Protein AF-A0A0V0QT83-F1 (afdb_monomer_lite)

Secondary structure (DSSP, 8-state):
--HHHHTT-S----SS-HHHHHTTS---HHHHHHHHHHHHHHHHHTT--HHHHHHHHHHHHHHHHHHHHHHHHHHHHHHHHHHHHHHHHHHHHHHHHHHHHTS-HHHHTTSHHHHHHHHHHHHHHHHH-TTTGGGTTTS-HHHHHHHHHHHHHHHTT-S----S--HHHHHTTS---HHHHHHHHHHHHHHHHHTT--HHHHHHHHHHHHTTHHHH--S------HHHHTT-HHHHHHHHHSS-HHHHHHT----HHHHHHHHHHHHHHHHHTT--HHHHHHHHHHHHHHGGGS---

Foldseek 3Di:
DDLCVLLPHPDDDPDDDPLVVCLPVPDDPVNLVVVLVVLLVVCVVVVPDPVSSVVSSVSSVVVVVVSVVVVVVVVVVVVVVVVVVVVVVVVVVVVVVVVLVPDQLCVVCVHLVSLLQLLVLLVVVQCVDPLRVVVPVPHPSVVVSVLVSLVLCVLSPHPGDRPDDDQLVVQQVVQDAPVNVVVSLVSSLVSCVVVVPDPVSSVVSSVSSVVSCVSRNHDDDPPPPVQVVCPHCVVVCVVCVVDQLLVVLVPPQQAPVNLVVVLVVVLVVCVVVVHDPVRNVVVVVVSVVCVVSRPND

Organism: Pseudocohnilembus persalinus (NCBI:txid266149)

InterPro domains:
  IPR001486 Truncated hemoglobin [PF01152] (109-216)
  IPR009050 Globin-like superfamily [SSF46458] (3-69)
  IPR009050 Globin-like superfamily [SSF46458] (107-218)
  IPR009050 Globin-like superfamily [SSF46458] (228-292)
  IPR012292 Globin/Protoglobin [G3DSA:1.10.490.10] (1-75)
  IPR012292 Globin/Protoglobin [G3DSA:1.10.490.10] (94-224)
  IPR012292 Globin/Protoglobin [G3DSA:1.10.490.10] (226-297)
  IPR044203 Group 2 truncated hemoglobin GlbO/Two-on-two hemoglobin-3-like [PTHR47366] (108-208)

Sequence (297 aa):
MTLKQLLGGQNKYTGRNIIKIHENMGISDIEFNKAMEYLQNAFLKYNISEDLTKKCMEIIQNTGEKIVEKKIKQKQEELKKQQQQEQLKQQQQKQRSSLLQNKPLIVRLGGVPSIDILTEQFFDRVIDDETLGKYFRNLDLEKQKKQLTVFLVQIFGGEVRYRGKDMKMAHNNLKITEELYNKFVDTLIESMEIMKIPIDYQKEAKKQILTTKSDIVNTLTPTVPIIQQIGGPEILKELYSGVKLEELHKNLKITPDDYTEFCKILIKVMKQMNFTTATIRGIGKIIDTLKPKIAFG

Structure (mmCIF, N/CA/C/O backbone):
data_AF-A0A0V0QT83-F1
#
_entry.id   AF-A0A0V0QT83-F1
#
loop_
_atom_site.group_PDB
_atom_site.id
_atom_site.type_symbol
_atom_site.label_atom_id
_atom_site.label_alt_id
_atom_site.label_comp_id
_atom_site.label_asym_id
_atom_site.label_entity_id
_atom_site.label_seq_id
_atom_site.pdbx_PDB_ins_code
_atom_site.Cartn_x
_atom_site.Cartn_y
_atom_site.Cartn_z
_atom_site.occupancy
_atom_site.B_iso_or_equiv
_atom_site.auth_seq_id
_atom_site.auth_comp_id
_atom_site.auth_asym_id
_atom_site.auth_atom_id
_atom_site.pdbx_PDB_model_num
ATOM 1 N N . MET A 1 1 ? 28.719 -1.727 -66.311 1.00 58.16 1 MET A N 1
ATOM 2 C CA . MET A 1 1 ? 29.658 -0.743 -66.878 1.00 58.16 1 MET A CA 1
ATOM 3 C C . MET A 1 1 ? 31.050 -1.267 -66.580 1.00 58.16 1 MET A C 1
ATOM 5 O O . MET A 1 1 ? 31.319 -1.514 -65.416 1.00 58.16 1 MET A O 1
ATOM 9 N N . THR A 1 2 ? 31.868 -1.572 -67.587 1.00 63.84 2 THR A N 1
ATOM 10 C CA . THR A 1 2 ? 33.255 -2.043 -67.381 1.00 63.84 2 THR A CA 1
ATOM 11 C C . THR A 1 2 ? 34.208 -0.864 -67.252 1.00 63.84 2 THR A C 1
ATOM 13 O O . THR A 1 2 ? 33.896 0.216 -67.745 1.00 63.84 2 THR A O 1
ATOM 16 N N . LEU A 1 3 ? 35.398 -1.085 -66.681 1.00 62.50 3 LEU A N 1
ATOM 17 C CA . LEU A 1 3 ? 36.484 -0.096 -66.677 1.00 62.50 3 LEU A CA 1
ATOM 18 C C . LEU A 1 3 ? 36.792 0.406 -68.102 1.00 62.50 3 LEU A C 1
ATOM 20 O O . LEU A 1 3 ? 36.910 1.600 -68.333 1.00 62.50 3 LEU A O 1
ATOM 24 N N . LYS A 1 4 ? 36.781 -0.497 -69.093 1.00 61.06 4 LYS A N 1
ATOM 25 C CA . LYS A 1 4 ? 36.959 -0.160 -70.516 1.00 61.06 4 LYS A CA 1
ATOM 26 C C . LYS A 1 4 ? 35.874 0.784 -71.057 1.00 61.06 4 LYS A C 1
ATOM 28 O O . LYS A 1 4 ? 36.190 1.664 -71.842 1.00 61.06 4 LYS A O 1
ATOM 33 N N . GLN A 1 5 ? 34.615 0.612 -70.650 1.00 66.50 5 GLN A N 1
ATOM 34 C CA . GLN A 1 5 ? 33.506 1.486 -71.057 1.00 66.50 5 GLN A CA 1
ATOM 35 C C . GLN A 1 5 ? 33.508 2.816 -70.283 1.00 66.50 5 GLN A C 1
ATOM 37 O O . GLN A 1 5 ? 33.154 3.851 -70.836 1.00 66.50 5 GLN A O 1
ATOM 42 N N . LEU A 1 6 ? 33.919 2.787 -69.012 1.00 63.31 6 LEU A N 1
ATOM 43 C CA . LEU A 1 6 ? 34.060 3.956 -68.139 1.00 63.31 6 LEU A CA 1
ATOM 44 C C . LEU A 1 6 ? 35.151 4.915 -68.620 1.00 63.31 6 LEU A C 1
ATOM 46 O O . LEU A 1 6 ? 34.979 6.122 -68.522 1.00 63.31 6 LEU A O 1
ATOM 50 N N . LEU A 1 7 ? 36.215 4.375 -69.213 1.00 69.00 7 LEU A N 1
ATOM 51 C CA . LEU A 1 7 ? 37.315 5.137 -69.803 1.00 69.00 7 LEU A CA 1
ATOM 52 C C . LEU A 1 7 ? 37.119 5.419 -71.310 1.00 69.00 7 LEU A C 1
ATOM 54 O O . LEU A 1 7 ? 38.075 5.746 -72.005 1.00 69.00 7 LEU A O 1
ATOM 58 N N . GLY A 1 8 ? 35.890 5.281 -71.833 1.00 62.22 8 GLY A N 1
ATOM 59 C CA . GLY A 1 8 ? 35.528 5.719 -73.191 1.00 62.22 8 GLY A CA 1
ATOM 60 C C . GLY A 1 8 ? 35.692 4.692 -74.323 1.00 62.22 8 GLY A C 1
ATOM 61 O O . GLY A 1 8 ? 35.593 5.048 -75.494 1.00 62.22 8 GLY A O 1
ATOM 62 N N . GLY A 1 9 ? 35.923 3.413 -74.024 1.00 68.50 9 GLY A N 1
ATOM 63 C CA . GLY A 1 9 ? 36.022 2.361 -75.040 1.00 68.50 9 GLY A CA 1
ATOM 64 C C . GLY A 1 9 ? 34.677 2.003 -75.695 1.00 68.50 9 GLY A C 1
ATOM 65 O O . GLY A 1 9 ? 33.643 1.947 -75.033 1.00 68.50 9 GLY A O 1
ATOM 66 N N . GLN A 1 10 ? 34.700 1.663 -76.991 1.00 54.50 10 GLN A N 1
ATOM 67 C CA . GLN A 1 10 ? 33.508 1.355 -77.810 1.00 54.50 10 GLN A CA 1
ATOM 68 C C . GLN A 1 10 ? 32.713 0.106 -77.368 1.00 54.50 10 GLN A C 1
ATOM 70 O O . GLN A 1 10 ? 31.580 -0.108 -77.801 1.00 54.50 10 GLN A O 1
ATOM 75 N N . ASN A 1 11 ? 33.276 -0.721 -76.485 1.00 56.75 11 ASN A N 1
ATOM 76 C CA . ASN A 1 11 ? 32.629 -1.940 -76.008 1.00 56.75 11 ASN A CA 1
ATOM 77 C C . ASN A 1 11 ? 31.565 -1.610 -74.951 1.00 56.75 11 ASN A C 1
ATOM 79 O O . ASN A 1 11 ? 31.890 -1.252 -73.817 1.00 56.75 11 ASN A O 1
ATOM 83 N N . LYS A 1 12 ? 30.286 -1.800 -75.294 1.00 56.59 12 LYS A N 1
ATOM 84 C CA . LYS A 1 12 ? 29.179 -1.717 -74.334 1.00 56.59 12 LYS A CA 1
ATOM 85 C C . LYS A 1 12 ? 29.142 -2.981 -73.482 1.00 56.59 12 LYS A C 1
ATOM 87 O O . LYS A 1 12 ? 28.892 -4.072 -73.983 1.00 56.59 12 LYS A O 1
ATOM 92 N N . TYR A 1 13 ? 29.366 -2.844 -72.181 1.00 57.88 13 TYR A N 1
ATOM 93 C CA . TYR A 1 13 ? 29.119 -3.933 -71.249 1.00 57.88 13 TYR A CA 1
ATOM 94 C C . TYR A 1 13 ? 27.610 -4.156 -71.099 1.00 57.88 13 TYR A C 1
ATOM 96 O O . TYR A 1 13 ? 26.896 -3.261 -70.649 1.00 57.88 13 TYR A O 1
ATOM 104 N N . THR A 1 14 ? 27.142 -5.355 -71.438 1.00 55.06 14 THR A N 1
ATOM 105 C CA . THR A 1 14 ? 25.725 -5.760 -71.390 1.00 55.06 14 THR A CA 1
ATOM 106 C C . THR A 1 14 ? 25.337 -6.500 -70.105 1.00 55.06 14 THR A C 1
ATOM 108 O O . THR A 1 14 ? 24.181 -6.875 -69.935 1.00 55.06 14 THR A O 1
ATOM 111 N N . GLY A 1 15 ? 26.282 -6.719 -69.185 1.00 59.84 15 GLY A N 1
ATOM 112 C CA . GLY A 1 15 ? 26.027 -7.402 -67.914 1.00 59.84 15 GLY A CA 1
ATOM 113 C C . GLY A 1 15 ? 25.370 -6.519 -66.840 1.00 59.84 15 GLY A C 1
ATOM 114 O O . GLY A 1 15 ? 25.030 -5.355 -67.063 1.00 59.84 15 GLY A O 1
ATOM 115 N N . ARG A 1 16 ? 25.219 -7.072 -65.627 1.00 55.94 16 ARG A N 1
ATOM 116 C CA . ARG A 1 16 ? 24.544 -6.419 -64.487 1.00 55.94 16 ARG A CA 1
ATOM 117 C C . ARG A 1 16 ? 25.171 -5.059 -64.132 1.00 55.94 16 ARG A C 1
ATOM 119 O O . ARG A 1 16 ? 26.384 -4.891 -64.140 1.00 55.94 16 ARG A O 1
ATOM 126 N N . ASN A 1 17 ? 24.339 -4.069 -63.802 1.00 60.59 17 ASN A N 1
ATOM 127 C CA . ASN A 1 17 ? 24.804 -2.720 -63.455 1.00 60.59 17 ASN A CA 1
ATOM 128 C C . ASN A 1 17 ? 25.864 -2.774 -62.332 1.00 60.59 17 ASN A C 1
ATOM 130 O O . ASN A 1 17 ? 25.634 -3.405 -61.304 1.00 60.59 17 ASN A O 1
ATOM 134 N N . ILE A 1 18 ? 27.008 -2.107 -62.527 1.00 61.09 18 ILE A N 1
ATOM 135 C CA . ILE A 1 18 ? 28.157 -2.216 -61.618 1.00 61.09 18 ILE A CA 1
ATOM 136 C C . ILE A 1 18 ? 27.833 -1.702 -60.210 1.00 61.09 18 ILE A C 1
ATOM 138 O O . ILE A 1 18 ? 28.287 -2.288 -59.237 1.00 61.09 18 ILE A O 1
ATOM 142 N N . ILE A 1 19 ? 26.963 -0.696 -60.090 1.00 58.47 19 ILE A N 1
ATOM 143 C CA . ILE A 1 19 ? 26.478 -0.186 -58.801 1.00 58.47 19 ILE A CA 1
ATOM 144 C C . ILE A 1 19 ? 25.667 -1.271 -58.079 1.00 58.47 19 ILE A C 1
ATOM 146 O O . ILE A 1 19 ? 25.879 -1.506 -56.895 1.00 58.47 19 ILE A O 1
ATOM 150 N N . LYS A 1 20 ? 24.802 -1.997 -58.804 1.00 60.62 20 LYS A N 1
ATOM 151 C CA . LYS A 1 20 ? 23.994 -3.099 -58.248 1.00 60.62 20 LYS A CA 1
ATOM 152 C C . LYS A 1 20 ? 24.831 -4.319 -57.844 1.00 60.62 20 LYS A C 1
ATOM 154 O O . LYS A 1 20 ? 24.450 -5.031 -56.926 1.00 60.62 20 LYS A O 1
ATOM 159 N N . ILE A 1 21 ? 25.952 -4.588 -58.521 1.00 63.56 21 ILE A N 1
ATOM 160 C CA . ILE A 1 21 ? 26.844 -5.712 -58.170 1.00 63.56 21 ILE A CA 1
ATOM 161 C C . ILE A 1 21 ? 27.569 -5.439 -56.842 1.00 63.56 21 ILE A C 1
ATOM 163 O O . ILE A 1 21 ? 27.691 -6.342 -56.021 1.00 63.56 21 ILE A O 1
ATOM 167 N N . HIS A 1 22 ? 28.000 -4.197 -56.612 1.00 64.19 22 HIS A N 1
ATOM 168 C CA . HIS A 1 22 ? 28.768 -3.815 -55.421 1.00 64.19 22 HIS A CA 1
ATOM 169 C C . HIS A 1 22 ? 27.893 -3.390 -54.222 1.00 64.19 22 HIS A C 1
ATOM 171 O O . HIS A 1 22 ? 28.408 -3.197 -53.114 1.00 64.19 22 HIS A O 1
ATOM 177 N N . GLU A 1 23 ? 26.571 -3.276 -54.412 1.00 59.34 23 GLU A N 1
ATOM 178 C CA . GLU A 1 23 ? 25.591 -2.912 -53.374 1.00 59.34 23 GLU A CA 1
ATOM 179 C C . GLU A 1 23 ? 25.682 -3.847 -52.153 1.00 59.34 23 GLU A C 1
ATOM 181 O O . GLU A 1 23 ? 25.723 -3.365 -51.025 1.00 59.34 23 GLU A O 1
ATOM 186 N N . ASN A 1 24 ? 25.901 -5.151 -52.371 1.00 60.47 24 ASN A N 1
ATOM 187 C CA . ASN A 1 24 ? 25.948 -6.165 -51.306 1.00 60.47 24 ASN A CA 1
ATOM 188 C C . ASN A 1 24 ? 27.360 -6.693 -50.976 1.00 60.47 24 ASN A C 1
ATOM 190 O O . ASN A 1 24 ? 27.494 -7.597 -50.161 1.00 60.47 24 ASN A O 1
ATOM 194 N N . MET A 1 25 ? 28.420 -6.159 -51.596 1.00 66.31 25 MET A N 1
ATOM 195 C CA . MET A 1 25 ? 29.793 -6.680 -51.436 1.00 66.31 25 MET A CA 1
ATOM 196 C C . MET A 1 25 ? 30.529 -6.181 -50.181 1.00 66.31 25 MET A C 1
ATOM 198 O O . MET A 1 25 ? 31.660 -6.581 -49.950 1.00 66.31 25 MET A O 1
ATOM 202 N N . GLY A 1 26 ? 29.930 -5.287 -49.388 1.00 60.16 26 GLY A N 1
ATOM 203 C CA . GLY A 1 26 ? 30.536 -4.823 -48.130 1.00 60.16 26 GLY A CA 1
ATOM 204 C C . GLY A 1 26 ? 31.784 -3.933 -48.247 1.00 60.16 26 GLY A C 1
ATOM 205 O O . GLY A 1 26 ? 32.319 -3.573 -47.210 1.00 60.16 26 GLY A O 1
ATOM 206 N N . ILE A 1 27 ? 32.204 -3.533 -49.457 1.00 67.12 27 ILE A N 1
ATOM 207 C CA . ILE A 1 27 ? 33.406 -2.702 -49.677 1.00 67.12 27 ILE A CA 1
ATOM 208 C C . ILE A 1 27 ? 33.315 -1.391 -48.881 1.00 67.12 27 ILE A C 1
ATOM 210 O O . ILE A 1 27 ? 32.407 -0.585 -49.113 1.00 67.12 27 ILE A O 1
ATOM 214 N N . SER A 1 28 ? 34.252 -1.215 -47.957 1.00 64.19 28 SER A N 1
ATOM 215 C CA . SER A 1 28 ? 34.472 -0.031 -47.123 1.00 64.19 28 SER A CA 1
ATOM 216 C C . SER A 1 28 ? 35.357 1.011 -47.818 1.00 64.19 28 SER A C 1
ATOM 218 O O . SER A 1 28 ? 36.063 0.697 -48.778 1.00 64.19 28 SER A O 1
ATOM 220 N N . ASP A 1 29 ? 35.382 2.244 -47.301 1.00 67.75 29 ASP A N 1
ATOM 221 C CA . ASP A 1 29 ? 36.228 3.333 -47.826 1.00 67.75 29 ASP A CA 1
ATOM 222 C C . ASP A 1 29 ? 37.712 2.945 -47.867 1.00 67.75 29 ASP A C 1
ATOM 224 O O . ASP A 1 29 ? 38.438 3.280 -48.800 1.00 67.75 29 ASP A O 1
ATOM 228 N N . ILE A 1 30 ? 38.156 2.161 -46.883 1.00 70.25 30 ILE A N 1
ATOM 229 C CA . ILE A 1 30 ? 39.529 1.657 -46.787 1.00 70.25 30 ILE A CA 1
ATOM 230 C C . ILE A 1 30 ? 39.835 0.685 -47.933 1.00 70.25 30 ILE A C 1
ATOM 232 O O . ILE A 1 30 ? 40.904 0.747 -48.538 1.00 70.25 30 ILE A O 1
ATOM 236 N N . GLU A 1 31 ? 38.911 -0.221 -48.242 1.00 73.06 31 GLU A N 1
ATOM 237 C CA . GLU A 1 31 ? 39.081 -1.206 -49.313 1.00 73.06 31 GLU A CA 1
ATOM 238 C C . GLU A 1 31 ? 38.981 -0.557 -50.696 1.00 73.06 31 GLU A C 1
ATOM 240 O O . GLU A 1 31 ? 39.743 -0.912 -51.596 1.00 73.06 31 GLU A O 1
ATOM 245 N N . PHE A 1 32 ? 38.101 0.436 -50.853 1.00 76.19 32 PHE A N 1
ATOM 246 C CA . PHE A 1 32 ? 37.999 1.222 -52.079 1.00 76.19 32 PHE A CA 1
ATOM 247 C C . PHE A 1 32 ? 39.282 2.021 -52.345 1.00 76.19 32 PHE A C 1
ATOM 249 O O . PHE A 1 32 ? 39.832 1.945 -53.443 1.00 76.19 32 PHE A O 1
ATOM 256 N N . ASN A 1 33 ? 39.822 2.706 -51.334 1.00 75.06 33 ASN A N 1
ATOM 257 C CA . ASN A 1 33 ? 41.061 3.477 -51.466 1.00 75.06 33 ASN A CA 1
ATOM 258 C C . ASN A 1 33 ? 42.267 2.590 -51.807 1.00 75.06 33 ASN A C 1
ATOM 260 O O . ASN A 1 33 ? 43.070 2.953 -52.663 1.00 75.06 33 ASN A O 1
ATOM 264 N N . LYS A 1 34 ? 42.355 1.387 -51.224 1.00 80.88 34 LYS A N 1
ATOM 265 C CA . LYS A 1 34 ? 43.383 0.401 -51.599 1.00 80.88 34 LYS A CA 1
ATOM 266 C C . LYS A 1 34 ? 43.245 -0.058 -53.050 1.00 80.88 34 LYS A C 1
ATOM 268 O O . LYS A 1 34 ? 44.242 -0.180 -53.755 1.00 80.88 34 LYS A O 1
ATOM 273 N N . ALA A 1 35 ? 42.021 -0.296 -53.525 1.00 79.12 35 ALA A N 1
ATOM 274 C CA . ALA A 1 35 ? 41.786 -0.646 -54.926 1.00 79.12 35 ALA A CA 1
ATOM 275 C C . ALA A 1 35 ? 42.209 0.488 -55.880 1.00 79.12 35 ALA A C 1
ATOM 277 O O . ALA A 1 35 ? 42.783 0.218 -56.936 1.00 79.12 35 ALA A O 1
ATOM 278 N N . MET A 1 36 ? 41.978 1.743 -55.485 1.00 80.25 36 MET A N 1
ATOM 279 C CA . MET A 1 36 ? 42.430 2.926 -56.222 1.00 80.25 36 MET A CA 1
ATOM 280 C C . MET A 1 36 ? 43.959 3.031 -56.261 1.00 80.25 36 MET A C 1
ATOM 282 O O . MET A 1 36 ? 44.528 3.252 -57.328 1.00 80.25 36 MET A O 1
ATOM 286 N N . GLU A 1 37 ? 44.633 2.783 -55.139 1.00 83.12 37 GLU A N 1
ATOM 287 C CA . GLU A 1 37 ? 46.097 2.755 -55.061 1.00 83.12 37 GLU A CA 1
ATOM 288 C C . GLU A 1 37 ? 46.699 1.667 -55.969 1.00 83.12 37 GLU A C 1
ATOM 290 O O . GLU A 1 37 ? 47.609 1.935 -56.757 1.00 83.12 37 GLU A O 1
ATOM 295 N N . TYR A 1 38 ? 46.153 0.444 -55.938 1.00 84.50 38 TYR A N 1
ATOM 296 C CA . TYR A 1 38 ? 46.597 -0.634 -56.828 1.00 84.50 38 TYR A CA 1
ATOM 297 C C . TYR A 1 38 ? 46.419 -0.283 -58.305 1.00 84.50 38 TYR A C 1
ATOM 299 O O . TYR A 1 38 ? 47.282 -0.607 -59.125 1.00 84.50 38 TYR A O 1
ATOM 307 N N . LEU A 1 39 ? 45.318 0.384 -58.650 1.00 83.25 39 LEU A N 1
ATOM 308 C CA . LEU A 1 39 ? 45.049 0.791 -60.021 1.00 83.25 39 LEU A CA 1
ATOM 309 C C . LEU A 1 39 ? 46.017 1.883 -60.495 1.00 83.25 39 LEU A C 1
ATOM 311 O O . LEU A 1 39 ? 46.547 1.788 -61.602 1.00 83.25 39 LEU A O 1
ATOM 315 N N . GLN A 1 40 ? 46.299 2.874 -59.649 1.00 82.56 40 GLN A N 1
ATOM 316 C CA . GLN A 1 40 ? 47.278 3.921 -59.939 1.00 82.56 40 GLN A CA 1
ATOM 317 C C . GLN A 1 40 ? 48.680 3.335 -60.144 1.00 82.56 40 GLN A C 1
ATOM 319 O O . GLN A 1 40 ? 49.343 3.645 -61.135 1.00 82.56 40 GLN A O 1
ATOM 324 N N . ASN A 1 41 ? 49.101 2.420 -59.265 1.00 84.19 41 ASN A N 1
ATOM 325 C CA . ASN A 1 41 ? 50.381 1.720 -59.381 1.00 84.19 41 ASN A CA 1
ATOM 326 C C . ASN A 1 41 ? 50.469 0.883 -60.667 1.00 84.19 41 ASN A C 1
ATOM 328 O O . ASN A 1 41 ? 51.524 0.820 -61.301 1.00 84.19 41 ASN A O 1
ATOM 332 N N . ALA A 1 42 ? 49.363 0.267 -61.094 1.00 84.81 42 ALA A N 1
ATOM 333 C CA . ALA A 1 42 ? 49.306 -0.436 -62.370 1.00 84.81 42 ALA A CA 1
ATOM 334 C C . ALA A 1 42 ? 49.477 0.527 -63.558 1.00 84.81 42 ALA A C 1
ATOM 336 O O . ALA A 1 42 ? 50.256 0.232 -64.461 1.00 84.81 42 ALA A O 1
ATOM 337 N N . PHE A 1 43 ? 48.815 1.687 -63.556 1.00 83.06 43 PHE A N 1
ATOM 338 C CA . PHE A 1 43 ? 48.961 2.684 -64.624 1.00 83.06 43 PHE A CA 1
ATOM 339 C C . PHE A 1 43 ? 50.391 3.225 -64.745 1.00 83.06 43 PHE A C 1
ATOM 341 O O . PHE A 1 43 ? 50.904 3.322 -65.862 1.00 83.06 43 PHE A O 1
ATOM 348 N N . LEU A 1 44 ? 51.063 3.461 -63.613 1.00 79.12 44 LEU A N 1
ATOM 349 C CA . LEU A 1 44 ? 52.483 3.824 -63.583 1.00 79.12 44 LEU A CA 1
ATOM 350 C C . LEU A 1 44 ? 53.367 2.716 -64.175 1.00 79.12 44 LEU A C 1
ATOM 352 O O . LEU A 1 44 ? 54.234 2.993 -64.999 1.00 79.12 44 LEU A O 1
ATOM 356 N N . LYS A 1 45 ? 53.112 1.449 -63.820 1.00 85.19 45 LYS A N 1
ATOM 357 C CA . LYS A 1 45 ? 53.871 0.293 -64.329 1.00 85.19 45 LYS A CA 1
ATOM 358 C C . LYS A 1 45 ? 53.778 0.123 -65.852 1.00 85.19 45 LYS A C 1
ATOM 360 O O . LYS A 1 45 ? 54.708 -0.402 -66.458 1.00 85.19 45 LYS A O 1
ATOM 365 N N . TYR A 1 46 ? 52.674 0.542 -66.468 1.00 86.38 46 TYR A N 1
ATOM 366 C CA . TYR A 1 46 ? 52.459 0.456 -67.917 1.00 86.38 46 TYR A CA 1
ATOM 367 C C . TYR A 1 46 ? 52.777 1.766 -68.667 1.00 86.38 46 TYR A C 1
ATOM 369 O O . TYR A 1 46 ? 52.367 1.911 -69.817 1.00 86.38 46 TYR A O 1
ATOM 377 N N . ASN A 1 47 ? 53.512 2.706 -68.049 1.00 81.56 47 ASN A N 1
ATOM 378 C CA . ASN A 1 47 ? 53.915 3.994 -68.637 1.00 81.56 47 ASN A CA 1
ATOM 379 C C . ASN A 1 47 ? 52.747 4.824 -69.206 1.00 81.56 47 ASN A C 1
ATOM 381 O O . ASN A 1 47 ? 52.896 5.540 -70.199 1.00 81.56 47 ASN A O 1
ATOM 385 N N . ILE A 1 48 ? 51.567 4.750 -68.586 1.00 81.25 48 ILE A N 1
ATOM 386 C CA . ILE A 1 48 ? 50.458 5.635 -68.953 1.00 81.25 48 ILE A CA 1
ATOM 387 C C . ILE A 1 48 ? 50.810 7.055 -68.503 1.00 81.25 48 ILE A C 1
ATOM 389 O O . ILE A 1 48 ? 51.300 7.247 -67.390 1.00 81.25 48 ILE A O 1
ATOM 393 N N . SER A 1 49 ? 50.566 8.057 -69.355 1.00 82.06 49 SER A N 1
ATOM 394 C CA . SER A 1 49 ? 50.900 9.444 -69.017 1.00 82.06 49 SER A CA 1
ATOM 395 C C . SER A 1 49 ? 50.195 9.893 -67.735 1.00 82.06 49 SER A C 1
ATOM 397 O O . SER A 1 49 ? 49.082 9.458 -67.422 1.00 82.06 49 SER A O 1
ATOM 399 N N . GLU A 1 50 ? 50.840 10.784 -66.992 1.00 76.94 50 GLU A N 1
ATOM 400 C CA . GLU A 1 50 ? 50.319 11.283 -65.720 1.00 76.94 50 GLU A CA 1
ATOM 401 C C . GLU A 1 50 ? 48.958 11.983 -65.891 1.00 76.94 50 GLU A C 1
ATOM 403 O O . GLU A 1 50 ? 48.042 11.766 -65.099 1.00 76.94 50 GLU A O 1
ATOM 408 N N . ASP A 1 51 ? 48.777 12.726 -66.989 1.00 77.81 51 ASP A N 1
ATOM 409 C CA . ASP A 1 51 ? 47.509 13.384 -67.332 1.00 77.81 51 ASP A CA 1
ATOM 410 C C . ASP A 1 51 ? 46.374 12.376 -67.594 1.00 77.81 51 ASP A C 1
ATOM 412 O O . ASP A 1 51 ? 45.253 12.543 -67.108 1.00 77.81 51 ASP A O 1
ATOM 416 N N . LEU A 1 52 ? 46.663 11.280 -68.306 1.00 76.44 52 LEU A N 1
ATOM 417 C CA . LEU A 1 52 ? 45.681 10.219 -68.555 1.00 76.44 52 LEU A CA 1
ATOM 418 C C . LEU A 1 52 ? 45.375 9.423 -67.286 1.00 76.44 52 LEU A C 1
ATOM 420 O O . LEU A 1 52 ? 44.213 9.108 -67.027 1.00 76.44 52 LEU A O 1
ATOM 424 N N . THR A 1 53 ? 46.395 9.144 -66.475 1.00 78.81 53 THR A N 1
ATOM 425 C CA . THR A 1 53 ? 46.255 8.485 -65.172 1.00 78.81 53 THR A CA 1
ATOM 426 C C . THR A 1 53 ? 45.333 9.299 -64.270 1.00 78.81 53 THR A C 1
ATOM 428 O O . THR A 1 53 ? 44.351 8.764 -63.758 1.00 78.81 53 THR A O 1
ATOM 431 N N . LYS A 1 54 ? 45.568 10.611 -64.155 1.00 79.88 54 LYS A N 1
ATOM 432 C CA . LYS A 1 54 ? 44.743 11.520 -63.353 1.00 79.88 54 LYS A CA 1
ATOM 433 C C . LYS A 1 54 ? 43.281 11.526 -63.805 1.00 79.88 54 LYS A C 1
ATOM 435 O O . LYS A 1 54 ? 42.393 11.331 -62.978 1.00 79.88 54 LYS A O 1
ATOM 440 N N . LYS A 1 55 ? 43.031 11.648 -65.115 1.00 79.75 55 LYS A N 1
ATOM 441 C CA . LYS A 1 55 ? 41.673 11.600 -65.690 1.00 79.75 55 LYS A CA 1
ATOM 442 C C . LYS A 1 55 ? 40.967 10.271 -65.407 1.00 79.75 55 LYS A C 1
ATOM 444 O O . LYS A 1 55 ? 39.792 10.260 -65.053 1.00 79.75 55 LYS A O 1
ATOM 449 N N . CYS A 1 56 ? 41.672 9.145 -65.535 1.00 77.62 56 CYS A N 1
ATOM 450 C CA . CYS A 1 56 ? 41.100 7.827 -65.256 1.00 77.62 56 CYS A CA 1
ATOM 451 C C . CYS A 1 56 ? 40.748 7.662 -63.772 1.00 77.62 56 CYS A C 1
ATOM 453 O O . CYS A 1 56 ? 39.666 7.169 -63.451 1.00 77.62 56 CYS A O 1
ATOM 455 N N . MET A 1 57 ? 41.636 8.098 -62.876 1.00 79.75 57 MET A N 1
ATOM 456 C CA . MET A 1 57 ? 41.425 8.017 -61.431 1.00 79.75 57 MET A CA 1
ATOM 457 C C . MET A 1 57 ? 40.244 8.881 -60.977 1.00 79.75 57 MET A C 1
ATOM 459 O O . MET A 1 57 ? 39.400 8.402 -60.224 1.00 79.75 57 MET A O 1
ATOM 463 N N . GLU A 1 58 ? 40.114 10.099 -61.507 1.00 80.88 58 GLU A N 1
ATOM 464 C CA . GLU A 1 58 ? 39.005 11.010 -61.201 1.00 80.88 58 GLU A CA 1
ATOM 465 C C . GLU A 1 58 ? 37.637 10.420 -61.593 1.00 80.88 58 GLU A C 1
ATOM 467 O O . GLU A 1 58 ? 36.676 10.466 -60.823 1.00 80.88 58 GLU A O 1
ATOM 472 N N . ILE A 1 59 ? 37.539 9.783 -62.764 1.00 78.31 59 ILE A N 1
ATOM 473 C CA . ILE A 1 59 ? 36.294 9.144 -63.223 1.00 78.31 59 ILE A CA 1
ATOM 474 C C . ILE A 1 59 ? 35.875 7.986 -62.296 1.00 78.31 59 ILE A C 1
ATOM 476 O O . ILE A 1 59 ? 34.687 7.803 -61.996 1.00 78.31 59 ILE A O 1
ATOM 480 N N . ILE A 1 60 ? 36.842 7.182 -61.849 1.00 76.75 60 ILE A N 1
ATOM 481 C CA . ILE A 1 60 ? 36.589 6.005 -61.008 1.00 76.75 60 ILE A CA 1
ATOM 482 C C . ILE A 1 60 ? 36.237 6.435 -59.585 1.00 76.75 60 ILE A C 1
ATOM 484 O O . ILE A 1 60 ? 35.275 5.912 -59.019 1.00 76.75 60 ILE A O 1
ATOM 488 N N . GLN A 1 61 ? 36.940 7.434 -59.053 1.00 78.31 61 GLN A N 1
ATOM 489 C CA . GLN A 1 61 ? 36.661 8.027 -57.751 1.00 78.31 61 GLN A CA 1
ATOM 490 C C . GLN A 1 61 ? 35.236 8.591 -57.687 1.00 78.31 61 GLN A C 1
ATOM 492 O O . GLN A 1 61 ? 34.442 8.154 -56.855 1.00 78.31 61 GLN A O 1
ATOM 497 N N . ASN A 1 62 ? 34.858 9.432 -58.655 1.00 76.31 62 ASN A N 1
ATOM 498 C CA . ASN A 1 62 ? 33.513 10.013 -58.756 1.00 76.31 62 ASN A CA 1
ATOM 499 C C . ASN A 1 62 ? 32.396 8.956 -58.853 1.00 76.31 62 ASN A C 1
ATOM 501 O O . ASN A 1 62 ? 31.242 9.199 -58.489 1.00 76.31 62 ASN A O 1
ATOM 505 N N . THR A 1 63 ? 32.708 7.773 -59.390 1.00 71.56 63 THR A N 1
ATOM 506 C CA . THR A 1 63 ? 31.759 6.656 -59.471 1.00 71.56 63 THR A CA 1
ATOM 507 C C . THR A 1 63 ? 31.667 5.898 -58.143 1.00 71.56 63 THR A C 1
ATOM 509 O O . THR A 1 63 ? 30.570 5.493 -57.758 1.00 71.56 63 THR A O 1
ATOM 512 N N . GLY A 1 64 ? 32.785 5.724 -57.433 1.00 68.19 64 GLY A N 1
ATOM 513 C CA . GLY A 1 64 ? 32.841 5.074 -56.121 1.00 68.19 64 GLY A CA 1
ATOM 514 C C . GLY A 1 64 ? 32.182 5.886 -55.008 1.00 68.19 64 GLY A C 1
ATOM 515 O O . GLY A 1 64 ? 31.394 5.332 -54.241 1.00 68.19 64 GLY A O 1
ATOM 516 N N . GLU A 1 65 ? 32.401 7.202 -54.982 1.00 69.06 65 GLU A N 1
ATOM 517 C CA . GLU A 1 65 ? 31.811 8.115 -53.990 1.00 69.06 65 GLU A CA 1
ATOM 518 C C . GLU A 1 65 ? 30.275 8.048 -53.996 1.00 69.06 65 GLU A C 1
ATOM 520 O O . GLU A 1 65 ? 29.643 7.916 -52.948 1.00 69.06 65 GLU A O 1
ATOM 525 N N . LYS A 1 66 ? 29.654 7.970 -55.181 1.00 67.75 66 LYS A N 1
ATOM 526 C CA . LYS A 1 66 ? 28.194 7.804 -55.328 1.00 67.75 66 LYS A CA 1
ATOM 527 C C . LYS A 1 66 ? 27.657 6.500 -54.723 1.00 67.75 66 LYS A C 1
ATOM 529 O O . LYS A 1 66 ? 26.498 6.444 -54.309 1.00 67.75 66 LYS A O 1
ATOM 534 N N . ILE A 1 67 ? 28.463 5.436 -54.697 1.00 66.81 67 ILE A N 1
ATOM 535 C CA . ILE A 1 67 ? 28.082 4.132 -54.128 1.00 66.81 67 ILE A CA 1
ATOM 536 C C . ILE A 1 67 ? 28.191 4.177 -52.599 1.00 66.81 67 ILE A C 1
ATOM 538 O O . ILE A 1 67 ? 27.288 3.703 -51.905 1.00 66.81 67 ILE A O 1
ATOM 542 N N . VAL A 1 68 ? 29.264 4.779 -52.084 1.00 64.69 68 VAL A N 1
ATOM 543 C CA . VAL A 1 68 ? 29.513 4.953 -50.647 1.00 64.69 68 VAL A CA 1
ATOM 544 C C . VAL A 1 68 ? 28.459 5.863 -50.015 1.00 64.69 68 VAL A C 1
ATOM 546 O O . VAL A 1 68 ? 27.827 5.476 -49.031 1.00 64.69 68 VAL A O 1
ATOM 549 N N . GLU A 1 69 ? 28.169 7.018 -50.621 1.00 67.19 69 GLU A N 1
ATOM 550 C CA . GLU A 1 69 ? 27.140 7.942 -50.128 1.00 67.19 69 GLU A CA 1
ATOM 551 C C . GLU A 1 69 ? 25.762 7.280 -50.012 1.00 67.19 69 GLU A C 1
ATOM 553 O O . GLU A 1 69 ? 25.031 7.512 -49.045 1.00 67.19 69 GLU A O 1
ATOM 558 N N . LYS A 1 70 ? 25.396 6.428 -50.979 1.00 68.19 70 LYS A N 1
ATOM 559 C CA . LYS A 1 70 ? 24.121 5.700 -50.956 1.00 68.19 70 LYS A CA 1
ATOM 560 C C . LYS A 1 70 ? 24.059 4.721 -49.779 1.00 68.19 70 LYS A C 1
ATOM 562 O O . LYS A 1 70 ? 23.036 4.673 -49.098 1.00 68.19 70 LYS A O 1
ATOM 567 N N . LYS A 1 71 ? 25.145 3.988 -49.502 1.00 67.25 71 LYS A N 1
ATOM 568 C CA . LYS A 1 71 ? 25.227 3.059 -48.359 1.00 67.25 71 LYS A CA 1
ATOM 569 C C . LYS A 1 71 ? 25.188 3.788 -47.019 1.00 67.25 71 LYS A C 1
ATOM 571 O O . LYS A 1 71 ? 24.493 3.343 -46.109 1.00 67.25 71 LYS A O 1
ATOM 576 N N . ILE A 1 72 ? 25.885 4.920 -46.901 1.00 73.56 72 ILE A N 1
ATOM 577 C CA . ILE A 1 72 ? 25.847 5.759 -45.695 1.00 73.56 72 ILE A CA 1
ATOM 578 C C . ILE A 1 72 ? 24.416 6.246 -45.442 1.00 73.56 72 ILE A C 1
ATOM 580 O O . ILE A 1 72 ? 23.916 6.098 -44.328 1.00 73.56 72 ILE A O 1
ATOM 584 N N . LYS A 1 73 ? 23.723 6.745 -46.475 1.00 75.44 73 LYS A N 1
ATOM 585 C CA . LYS A 1 73 ? 22.319 7.178 -46.370 1.00 75.44 73 LYS A CA 1
ATOM 586 C C . LYS A 1 73 ? 21.389 6.031 -45.963 1.00 75.44 73 LYS A C 1
ATOM 588 O O . LYS A 1 73 ? 20.599 6.203 -45.042 1.00 75.44 73 LYS A O 1
ATOM 593 N N . GLN A 1 74 ? 21.531 4.849 -46.568 1.00 76.31 74 GLN A N 1
ATOM 594 C CA . GLN A 1 74 ? 20.741 3.660 -46.210 1.00 76.31 74 GLN A CA 1
ATOM 595 C C . GLN A 1 74 ? 20.964 3.233 -44.753 1.00 76.31 74 GLN A C 1
ATOM 597 O O . GLN A 1 74 ? 20.001 3.062 -44.009 1.00 76.31 74 GLN A O 1
ATOM 602 N N . LYS A 1 75 ? 22.223 3.145 -44.304 1.00 79.75 75 LYS A N 1
ATOM 603 C CA . LYS A 1 75 ? 22.559 2.785 -42.918 1.00 79.75 75 LYS A CA 1
ATOM 604 C C . LYS A 1 75 ? 22.053 3.827 -41.914 1.00 79.75 75 LYS A C 1
ATOM 606 O O . LYS A 1 75 ? 21.595 3.472 -40.832 1.00 79.75 75 LYS A O 1
ATOM 611 N N . GLN A 1 76 ? 22.101 5.113 -42.268 1.00 78.12 76 GLN A N 1
ATOM 612 C CA . GLN A 1 76 ? 21.532 6.190 -41.452 1.00 78.12 76 GLN A CA 1
ATOM 613 C C . GLN A 1 76 ? 20.000 6.112 -41.376 1.00 78.12 76 GLN A C 1
ATOM 615 O O . GLN A 1 76 ? 19.437 6.346 -40.308 1.00 78.12 76 GLN A O 1
ATOM 620 N N . GLU A 1 77 ? 19.314 5.779 -42.470 1.00 85.88 77 GLU A N 1
ATOM 621 C CA . GLU A 1 77 ? 17.862 5.566 -42.473 1.00 85.88 77 GLU A CA 1
ATOM 622 C C . GLU A 1 77 ? 17.452 4.343 -41.645 1.00 85.88 77 GLU A C 1
ATOM 624 O O . GLU A 1 77 ? 16.483 4.415 -40.890 1.00 85.88 77 GLU A O 1
ATOM 629 N N . GLU A 1 78 ? 18.193 3.238 -41.736 1.00 87.81 78 GLU A N 1
ATOM 630 C CA . GLU A 1 78 ? 17.971 2.048 -40.907 1.00 87.81 78 GLU A CA 1
ATOM 631 C C . GLU A 1 78 ? 18.181 2.346 -39.420 1.00 87.81 78 GLU A C 1
ATOM 633 O O . GLU A 1 78 ? 17.329 1.999 -38.601 1.00 87.81 78 GLU A O 1
ATOM 638 N N . LEU A 1 79 ? 19.255 3.062 -39.070 1.00 85.69 79 LEU A N 1
ATOM 639 C CA . LEU A 1 79 ? 19.523 3.467 -37.691 1.00 85.69 79 LEU A CA 1
ATOM 640 C C . LEU A 1 79 ? 18.419 4.385 -37.145 1.00 85.69 79 LEU A C 1
ATOM 642 O O . LEU A 1 79 ? 17.954 4.188 -36.023 1.00 85.69 79 LEU A O 1
ATOM 646 N N . LYS A 1 80 ? 17.939 5.344 -37.947 1.00 90.56 80 LYS A N 1
ATOM 647 C CA . LYS A 1 80 ? 16.802 6.203 -37.576 1.00 90.56 80 LYS A CA 1
ATOM 648 C C . LYS A 1 80 ? 15.528 5.390 -37.339 1.00 90.56 80 LYS A C 1
ATOM 650 O O . LYS A 1 80 ? 14.831 5.639 -36.359 1.00 90.56 80 LYS A O 1
ATOM 655 N N . LYS A 1 81 ? 15.236 4.398 -38.191 1.00 90.38 81 LYS A N 1
ATOM 656 C CA . LYS A 1 81 ? 14.079 3.501 -38.018 1.00 90.38 81 LYS A CA 1
ATOM 657 C C . LYS A 1 81 ? 14.186 2.677 -36.732 1.00 90.38 81 LYS A C 1
ATOM 659 O O . LYS A 1 81 ? 13.198 2.570 -36.011 1.00 90.38 81 LYS A O 1
ATOM 664 N N . GLN A 1 82 ? 15.369 2.145 -36.418 1.00 87.38 82 GLN A N 1
ATOM 665 C CA . GLN A 1 82 ? 15.609 1.397 -35.177 1.00 87.38 82 GLN A CA 1
ATOM 666 C C . GLN A 1 82 ? 15.405 2.278 -33.937 1.00 87.38 82 GLN A C 1
ATOM 668 O O . GLN A 1 82 ? 14.635 1.917 -33.048 1.00 87.38 82 GLN A O 1
ATOM 673 N N . GLN A 1 83 ? 16.003 3.474 -33.917 1.00 89.75 83 GLN A N 1
ATOM 674 C CA . GLN A 1 83 ? 15.841 4.434 -32.819 1.00 89.75 83 GLN A CA 1
ATOM 675 C C . GLN A 1 83 ? 14.378 4.858 -32.634 1.00 89.75 83 GLN A C 1
ATOM 677 O O . GLN A 1 83 ? 13.879 4.905 -31.510 1.00 89.75 83 GLN A O 1
ATOM 682 N N . GLN A 1 84 ? 13.661 5.122 -33.729 1.00 89.81 84 GLN A N 1
ATOM 683 C CA . GLN A 1 84 ? 12.240 5.465 -33.678 1.00 89.81 84 GLN A CA 1
ATOM 684 C C . GLN A 1 84 ? 11.396 4.308 -33.123 1.00 89.81 84 GLN A C 1
ATOM 686 O O . GLN A 1 84 ? 10.485 4.531 -32.325 1.00 89.81 84 GLN A O 1
ATOM 691 N N . GLN A 1 85 ? 11.706 3.066 -33.502 1.00 87.88 85 GLN A N 1
ATOM 692 C CA . GLN A 1 85 ? 11.002 1.886 -33.004 1.00 87.88 85 GLN A CA 1
ATOM 693 C C . GLN A 1 85 ? 11.242 1.661 -31.503 1.00 87.88 85 GLN A C 1
ATOM 695 O O . GLN A 1 85 ? 10.309 1.305 -30.780 1.00 87.88 85 GLN A O 1
ATOM 700 N N . GLU A 1 86 ? 12.459 1.893 -31.011 1.00 90.25 86 GLU A N 1
ATOM 701 C CA . GLU A 1 86 ? 12.770 1.840 -29.577 1.00 90.25 86 GLU A CA 1
ATOM 702 C C . GLU A 1 86 ? 12.056 2.941 -28.788 1.00 90.25 86 GLU A C 1
ATOM 704 O O . GLU A 1 86 ? 11.450 2.655 -27.753 1.00 90.25 86 GLU A O 1
ATOM 709 N N . GLN A 1 87 ? 12.046 4.177 -29.299 1.00 90.44 87 GLN A N 1
ATOM 710 C CA . GLN A 1 87 ? 11.301 5.280 -28.685 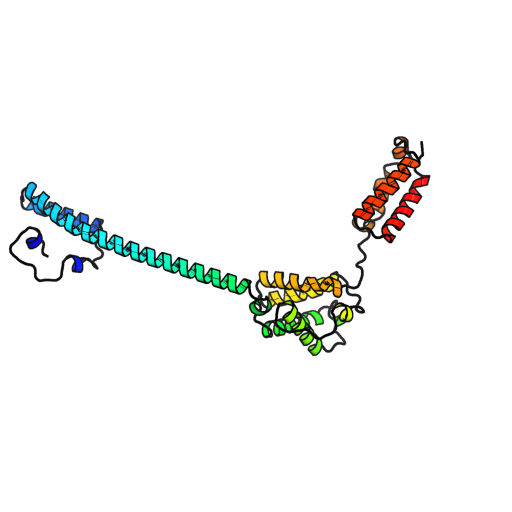1.00 90.44 87 GLN A CA 1
ATOM 711 C C . GLN A 1 87 ? 9.804 4.969 -28.593 1.00 90.44 87 GLN A C 1
ATOM 713 O O . GLN A 1 87 ? 9.195 5.177 -27.541 1.00 90.44 87 GLN A O 1
ATOM 718 N N . LEU A 1 88 ? 9.217 4.404 -29.653 1.00 90.00 88 LEU A N 1
ATOM 719 C CA . LEU A 1 88 ? 7.803 4.032 -29.669 1.00 90.00 88 LEU A CA 1
ATOM 720 C C . LEU A 1 88 ? 7.491 2.943 -28.629 1.00 90.00 88 LEU A C 1
ATOM 722 O O . LEU A 1 88 ? 6.499 3.052 -27.908 1.00 90.00 88 LEU A O 1
ATOM 726 N N . LYS A 1 89 ? 8.362 1.932 -28.484 1.00 89.75 89 LYS A N 1
ATOM 727 C CA . LYS A 1 89 ? 8.229 0.897 -27.441 1.00 89.75 89 LYS A CA 1
ATOM 728 C C . LYS A 1 89 ? 8.279 1.497 -26.034 1.00 89.75 89 LYS A C 1
ATOM 730 O O . LYS A 1 89 ? 7.427 1.178 -25.205 1.00 89.75 89 LYS A O 1
ATOM 735 N N . GLN A 1 90 ? 9.228 2.395 -25.768 1.00 86.31 90 GLN A N 1
ATOM 736 C CA . GLN A 1 90 ? 9.338 3.067 -24.468 1.00 86.31 90 GLN A CA 1
ATOM 737 C C . GLN A 1 90 ? 8.113 3.944 -24.171 1.00 86.31 90 GLN A C 1
ATOM 739 O O . GLN A 1 90 ? 7.613 3.954 -23.044 1.00 86.31 90 GLN A O 1
ATOM 744 N N . GLN A 1 91 ? 7.597 4.657 -25.175 1.00 85.75 91 GLN A N 1
ATOM 745 C CA . GLN A 1 91 ? 6.404 5.490 -25.033 1.00 85.75 91 GLN A CA 1
ATOM 746 C C . GLN A 1 91 ? 5.157 4.648 -24.741 1.00 85.75 91 GLN A C 1
ATOM 748 O O . GLN A 1 91 ? 4.400 4.976 -23.826 1.00 85.75 91 GLN A O 1
ATOM 753 N N . GLN A 1 92 ? 4.973 3.534 -25.455 1.00 84.62 92 GLN A N 1
ATOM 754 C CA . GLN A 1 92 ? 3.876 2.594 -25.209 1.00 84.62 92 GLN A CA 1
ATOM 755 C C . GLN A 1 92 ? 3.959 1.979 -23.808 1.00 84.62 92 GLN A C 1
ATOM 757 O O . GLN A 1 92 ? 2.946 1.877 -23.116 1.00 84.62 92 GLN A O 1
ATOM 762 N N . GLN A 1 93 ? 5.160 1.616 -23.351 1.00 81.31 93 GLN A N 1
ATOM 763 C CA . GLN A 1 93 ? 5.359 1.078 -22.006 1.00 81.31 93 GLN A CA 1
ATOM 764 C C . GLN A 1 93 ? 5.011 2.112 -20.926 1.00 81.31 93 GLN A C 1
ATOM 766 O O . GLN A 1 93 ? 4.274 1.782 -19.996 1.00 81.31 93 GLN A O 1
ATOM 771 N N . LYS A 1 94 ? 5.454 3.368 -21.087 1.00 79.44 94 LYS A N 1
ATOM 772 C CA . LYS A 1 94 ? 5.105 4.479 -20.182 1.00 79.44 94 LYS A CA 1
ATOM 773 C C . LYS A 1 94 ? 3.602 4.766 -20.154 1.00 79.44 94 LYS A C 1
ATOM 775 O O . LYS A 1 94 ? 3.039 4.968 -19.079 1.00 79.44 94 LYS A O 1
ATOM 780 N N . GLN A 1 95 ? 2.938 4.758 -21.312 1.00 77.25 95 GLN A N 1
ATOM 781 C CA . GLN A 1 95 ? 1.483 4.927 -21.384 1.00 77.25 95 GLN A CA 1
ATOM 782 C C . GLN A 1 95 ? 0.751 3.775 -20.695 1.00 77.25 95 GLN A C 1
ATOM 784 O O . GLN A 1 95 ? -0.177 4.005 -19.928 1.00 77.25 95 GLN A O 1
ATOM 789 N N . ARG A 1 96 ? 1.184 2.527 -20.901 1.00 78.19 96 ARG A N 1
ATOM 790 C CA . ARG A 1 96 ? 0.574 1.368 -20.240 1.00 78.19 96 ARG A CA 1
ATOM 791 C C . ARG A 1 96 ? 0.753 1.414 -18.720 1.00 78.19 96 ARG A C 1
ATOM 793 O O . ARG A 1 96 ? -0.192 1.097 -18.001 1.00 78.19 96 ARG A O 1
ATOM 800 N N . SER A 1 97 ? 1.919 1.832 -18.222 1.00 75.38 97 SER A N 1
ATOM 801 C CA . SER A 1 97 ? 2.134 2.005 -16.781 1.00 75.38 97 SER A CA 1
ATOM 802 C C . SER A 1 97 ? 1.289 3.136 -16.193 1.00 75.38 97 SER A C 1
ATOM 804 O O . SER A 1 97 ? 0.720 2.948 -15.120 1.00 75.38 97 SER A O 1
ATOM 806 N N . SER A 1 98 ? 1.136 4.270 -16.892 1.00 78.19 98 SER A N 1
ATOM 807 C CA . SER A 1 98 ? 0.287 5.366 -16.397 1.00 78.19 98 SER A CA 1
ATOM 808 C C . SER A 1 98 ? -1.197 4.991 -16.410 1.00 78.19 98 SER A C 1
ATOM 810 O O . SER A 1 98 ? -1.913 5.259 -15.447 1.00 78.19 98 SER A O 1
ATOM 812 N N . LEU A 1 99 ? -1.650 4.283 -17.450 1.00 79.50 99 LEU A N 1
ATOM 813 C CA . LEU A 1 99 ? -3.014 3.763 -17.536 1.00 79.50 99 LEU A CA 1
ATOM 814 C C . LEU A 1 99 ? -3.327 2.796 -16.394 1.00 79.50 99 LEU A C 1
ATOM 816 O O . LEU A 1 99 ? -4.447 2.806 -15.897 1.00 79.50 99 LEU A O 1
ATOM 820 N N . LEU A 1 100 ? -2.367 1.969 -15.969 1.00 75.62 100 LEU A N 1
ATOM 821 C CA . LEU A 1 100 ? -2.544 1.085 -14.816 1.00 75.62 100 LEU A CA 1
ATOM 822 C C . LEU A 1 100 ? -2.577 1.864 -13.498 1.00 75.62 100 LEU A C 1
ATOM 824 O O . LEU A 1 100 ? -3.446 1.583 -12.679 1.00 75.62 100 LEU A O 1
ATOM 828 N N . GLN A 1 101 ? -1.696 2.851 -13.304 1.00 77.00 101 GLN A N 1
ATOM 829 C CA . GLN A 1 101 ? -1.677 3.686 -12.092 1.00 77.00 101 GLN A CA 1
ATOM 830 C C . GLN A 1 101 ? -2.977 4.474 -11.885 1.00 77.00 101 GLN A C 1
ATOM 832 O O . GLN A 1 101 ? -3.406 4.638 -10.748 1.00 77.00 101 GLN A O 1
ATOM 837 N N . ASN A 1 102 ? -3.637 4.895 -12.966 1.00 83.00 102 ASN A N 1
ATOM 838 C CA . ASN A 1 102 ? -4.914 5.608 -12.890 1.00 83.00 102 ASN A CA 1
ATOM 839 C C . ASN A 1 102 ? -6.121 4.700 -12.601 1.00 83.00 102 ASN A C 1
ATOM 841 O O . ASN A 1 102 ? -7.223 5.209 -12.397 1.00 83.00 102 ASN A O 1
ATOM 845 N N . LYS A 1 103 ? -5.957 3.370 -12.595 1.00 91.88 103 LYS A N 1
ATOM 846 C CA . LYS A 1 103 ? -7.053 2.460 -12.244 1.00 91.88 103 LYS A CA 1
ATOM 847 C C . LYS A 1 103 ? -7.218 2.344 -10.725 1.00 91.88 103 LYS A C 1
ATOM 849 O O . LYS A 1 103 ? -6.214 2.379 -10.000 1.00 91.88 103 LYS A O 1
ATOM 854 N N . PRO A 1 104 ? -8.461 2.112 -10.251 1.00 95.25 104 PRO A N 1
ATOM 855 C CA . PRO A 1 104 ? -8.723 1.775 -8.858 1.00 95.25 104 PRO A CA 1
ATOM 856 C C . PRO A 1 104 ? -7.811 0.654 -8.365 1.00 95.25 104 PRO A C 1
ATOM 858 O O . PRO A 1 104 ? -7.471 -0.266 -9.120 1.00 95.25 104 PRO A O 1
ATOM 861 N N . LEU A 1 105 ? -7.428 0.729 -7.093 1.00 96.31 105 LEU A N 1
ATOM 862 C CA . LEU A 1 105 ? -6.473 -0.194 -6.491 1.00 96.31 105 LEU A CA 1
ATOM 863 C C . LEU A 1 105 ? -6.932 -1.651 -6.630 1.00 96.31 105 LEU A C 1
ATOM 865 O O . LEU A 1 105 ? -6.126 -2.504 -6.987 1.00 96.31 105 LEU A O 1
ATOM 869 N N . ILE A 1 106 ? -8.230 -1.928 -6.484 1.00 96.62 106 ILE A N 1
ATOM 870 C CA . ILE A 1 106 ? -8.797 -3.272 -6.665 1.00 96.62 106 ILE A CA 1
ATOM 871 C C . ILE A 1 106 ? -8.456 -3.890 -8.028 1.00 96.62 106 ILE A C 1
ATOM 873 O O . ILE A 1 106 ? -8.131 -5.071 -8.110 1.00 96.62 106 ILE A O 1
ATOM 877 N N . VAL A 1 107 ? -8.461 -3.097 -9.106 1.00 95.06 107 VAL A N 1
ATOM 878 C CA . VAL A 1 107 ? -8.150 -3.593 -10.455 1.00 95.06 107 VAL A CA 1
ATOM 879 C C . VAL A 1 107 ? -6.668 -3.931 -10.565 1.00 95.06 107 VAL A C 1
ATOM 881 O O . VAL A 1 107 ? -6.302 -4.925 -11.189 1.00 95.06 107 VAL A O 1
ATOM 884 N N . ARG A 1 108 ? -5.810 -3.127 -9.932 1.00 94.69 108 ARG A N 1
ATOM 885 C CA . ARG A 1 108 ? -4.365 -3.370 -9.869 1.00 94.69 108 ARG A CA 1
ATOM 886 C C . ARG A 1 108 ? -3.994 -4.552 -8.972 1.00 94.69 108 ARG A C 1
ATOM 888 O O . ARG A 1 108 ? -2.998 -5.211 -9.247 1.00 94.69 108 ARG A O 1
ATOM 895 N N . LEU A 1 109 ? -4.795 -4.837 -7.945 1.00 95.06 109 LEU A N 1
ATOM 896 C CA . LEU A 1 109 ? -4.618 -5.977 -7.040 1.00 95.06 109 LEU A CA 1
ATOM 897 C C . LEU A 1 109 ? -5.066 -7.317 -7.648 1.00 95.06 109 LEU A C 1
ATOM 899 O O . LEU A 1 109 ? -4.783 -8.362 -7.072 1.00 95.06 109 LEU A O 1
ATOM 903 N N . GLY A 1 110 ? -5.726 -7.315 -8.812 1.00 93.44 110 GLY A N 1
ATOM 904 C CA . GLY A 1 110 ? -6.230 -8.530 -9.469 1.00 93.44 110 GLY A CA 1
ATOM 905 C C . GLY A 1 110 ? -7.718 -8.810 -9.231 1.00 93.44 110 GLY A C 1
ATOM 906 O O . GLY A 1 110 ? -8.204 -9.888 -9.558 1.00 93.44 110 GLY A O 1
ATOM 907 N N . GLY A 1 111 ? -8.464 -7.827 -8.724 1.00 95.19 111 GLY A N 1
ATOM 908 C CA . GLY A 1 111 ? -9.910 -7.914 -8.543 1.00 95.19 111 GLY A CA 1
ATOM 909 C C . GLY A 1 111 ? -10.327 -8.652 -7.272 1.00 95.19 111 GLY A C 1
ATOM 910 O O . GLY A 1 111 ? -9.525 -8.888 -6.371 1.00 95.19 111 GLY A O 1
ATOM 911 N N . VAL A 1 112 ? -11.614 -9.005 -7.207 1.00 95.88 112 VAL A N 1
ATOM 912 C CA . VAL A 1 112 ? -12.230 -9.682 -6.052 1.00 95.88 112 VAL A CA 1
ATOM 913 C C . VAL A 1 112 ? -11.522 -10.993 -5.672 1.00 95.88 112 VAL A C 1
ATOM 915 O O . VAL A 1 112 ? -11.233 -11.138 -4.489 1.00 95.88 112 VAL A O 1
ATOM 918 N N . PRO A 1 113 ? -11.132 -11.886 -6.612 1.00 96.31 113 PRO A N 1
ATOM 919 C CA . PRO A 1 113 ? -10.477 -13.146 -6.246 1.00 96.31 113 PRO A CA 1
ATOM 920 C C . PRO A 1 113 ? -9.167 -12.958 -5.470 1.00 96.31 113 PRO A C 1
ATOM 922 O O . PRO A 1 113 ? -8.872 -13.718 -4.554 1.00 96.31 113 PRO A O 1
ATOM 925 N N . SER A 1 114 ? -8.386 -11.922 -5.795 1.00 96.69 114 SER A N 1
ATOM 926 C CA . SER A 1 114 ? -7.176 -11.600 -5.032 1.00 96.69 114 SER A CA 1
ATOM 927 C C . SER A 1 114 ? -7.496 -11.132 -3.616 1.00 96.69 114 SER A C 1
ATOM 929 O O . SER A 1 114 ? -6.745 -11.434 -2.694 1.00 96.69 114 SER A O 1
ATOM 931 N N . ILE A 1 115 ? -8.593 -10.393 -3.429 1.00 97.94 115 ILE A N 1
ATOM 932 C CA . ILE A 1 115 ? -9.022 -9.953 -2.098 1.00 97.94 115 ILE A CA 1
ATOM 933 C C . ILE A 1 115 ? -9.565 -11.125 -1.284 1.00 97.94 115 ILE A C 1
ATOM 935 O O . ILE A 1 115 ? -9.273 -11.183 -0.098 1.00 97.94 115 ILE A O 1
ATOM 939 N N . ASP A 1 116 ? -10.277 -12.071 -1.902 1.00 96.75 116 ASP A N 1
ATOM 940 C CA . ASP A 1 116 ? -10.718 -13.305 -1.234 1.00 96.75 116 ASP A CA 1
ATOM 941 C C . ASP A 1 116 ? -9.516 -14.113 -0.709 1.00 96.75 116 ASP A C 1
ATOM 943 O O . ASP A 1 116 ? -9.503 -14.555 0.436 1.00 96.75 116 ASP A O 1
ATOM 947 N N . ILE A 1 117 ? -8.457 -14.260 -1.515 1.00 97.50 117 ILE A N 1
ATOM 948 C CA . ILE A 1 117 ? -7.222 -14.937 -1.079 1.00 97.50 117 ILE A CA 1
ATOM 949 C C . ILE A 1 117 ? -6.526 -14.144 0.035 1.00 97.50 117 ILE A C 1
ATOM 951 O O . ILE A 1 117 ? -6.032 -14.732 0.997 1.00 97.50 117 ILE A O 1
ATOM 955 N N . LEU A 1 118 ? -6.487 -12.813 -0.084 1.00 97.62 118 LEU A N 1
ATOM 956 C CA . LEU A 1 118 ? -5.900 -11.942 0.932 1.00 97.62 118 LEU A CA 1
ATOM 957 C C . LEU A 1 118 ? -6.626 -12.072 2.271 1.00 97.62 118 LEU A C 1
ATOM 959 O O . LEU A 1 118 ? -5.969 -12.147 3.305 1.00 97.62 118 LEU A O 1
ATOM 963 N N . THR A 1 119 ? -7.960 -12.092 2.272 1.00 97.19 119 THR A N 1
ATOM 964 C CA . THR A 1 119 ? -8.738 -12.213 3.507 1.00 97.19 119 THR A CA 1
ATOM 965 C C . THR A 1 119 ? -8.603 -13.593 4.128 1.00 97.19 119 THR A C 1
ATOM 967 O O . THR A 1 119 ? -8.493 -13.668 5.349 1.00 97.19 119 THR A O 1
ATOM 970 N N . GLU A 1 120 ? -8.519 -14.659 3.330 1.00 95.94 120 GLU A N 1
ATOM 971 C CA . GLU A 1 120 ? -8.217 -16.005 3.829 1.00 95.94 120 GLU A CA 1
ATOM 972 C C . GLU A 1 120 ? -6.865 -16.030 4.563 1.00 95.94 120 GLU A C 1
ATOM 974 O O . GLU A 1 120 ? -6.809 -16.300 5.761 1.00 95.94 120 GLU A O 1
ATOM 979 N N . GLN A 1 121 ? -5.796 -15.606 3.878 1.00 95.75 121 GLN A N 1
ATOM 980 C CA . GLN A 1 121 ? -4.435 -15.542 4.430 1.00 95.75 121 GLN A CA 1
ATOM 981 C C . GLN A 1 121 ? -4.320 -14.629 5.655 1.00 95.75 121 GLN A C 1
ATOM 983 O O . GLN A 1 121 ? -3.495 -14.859 6.539 1.00 95.75 121 GLN A O 1
ATOM 988 N N . PHE A 1 122 ? -5.110 -13.561 5.685 1.00 97.50 122 PHE A N 1
ATOM 989 C CA . PHE A 1 122 ? -5.172 -12.643 6.807 1.00 97.50 122 PHE A CA 1
ATOM 990 C C . PHE A 1 122 ? -5.811 -13.295 8.034 1.00 97.50 122 PHE A C 1
ATOM 992 O O . PHE A 1 122 ? -5.261 -13.204 9.132 1.00 97.50 122 PHE A O 1
ATOM 999 N N . PHE A 1 123 ? -6.954 -13.965 7.863 1.00 96.12 123 PHE A N 1
ATOM 1000 C CA . PHE A 1 123 ? -7.654 -14.582 8.984 1.00 96.12 123 PHE A CA 1
ATOM 1001 C C . PHE A 1 123 ? -6.879 -15.754 9.584 1.00 96.12 123 PHE A C 1
ATOM 1003 O O . PHE A 1 123 ? -6.900 -15.873 10.806 1.00 96.12 123 PHE A O 1
ATOM 1010 N N . ASP A 1 124 ? -6.133 -16.517 8.780 1.00 94.25 124 ASP A N 1
ATOM 1011 C CA . ASP A 1 124 ? -5.210 -17.551 9.274 1.00 94.25 124 ASP A CA 1
ATOM 1012 C C . ASP A 1 124 ? -4.210 -16.981 10.300 1.00 94.25 124 ASP A C 1
ATOM 1014 O O . ASP A 1 124 ? -3.945 -17.589 11.329 1.00 94.25 124 ASP A O 1
ATOM 1018 N N . ARG A 1 125 ? -3.711 -15.755 10.089 1.00 94.88 125 ARG A N 1
ATOM 1019 C CA . ARG A 1 125 ? -2.798 -15.086 11.039 1.00 94.88 125 ARG A CA 1
ATOM 1020 C C . ARG A 1 125 ? -3.525 -14.502 12.240 1.00 94.88 125 ARG A C 1
ATOM 1022 O O . ARG A 1 125 ? -3.018 -14.537 13.356 1.00 94.88 125 ARG A O 1
ATOM 1029 N N . VAL A 1 126 ? -4.702 -13.923 12.013 1.00 95.69 126 VAL A N 1
ATOM 1030 C CA . VAL A 1 126 ? -5.497 -13.285 13.070 1.00 95.69 126 VAL A CA 1
ATOM 1031 C C . VAL A 1 126 ? -5.924 -14.292 14.130 1.00 95.69 126 VAL A C 1
ATOM 1033 O O . VAL A 1 126 ? -5.925 -13.943 15.310 1.00 95.69 126 VAL A O 1
ATOM 1036 N N . ILE A 1 127 ? -6.306 -15.510 13.732 1.00 94.19 127 ILE A N 1
ATOM 1037 C CA . ILE A 1 127 ? -6.739 -16.543 14.683 1.00 94.19 127 ILE A CA 1
ATOM 1038 C C . ILE A 1 127 ? -5.582 -17.073 15.533 1.00 94.19 127 ILE A C 1
ATOM 1040 O O . ILE A 1 127 ? -5.800 -17.361 16.711 1.00 94.19 127 ILE A O 1
ATOM 1044 N N . ASP A 1 128 ? -4.378 -17.131 14.962 1.00 93.69 128 ASP A N 1
ATOM 1045 C CA . ASP A 1 128 ? -3.166 -17.601 15.636 1.00 93.69 128 ASP A CA 1
ATOM 1046 C C . ASP A 1 128 ? -2.542 -16.530 16.548 1.00 93.69 128 ASP A C 1
ATOM 1048 O O . ASP A 1 128 ? -1.774 -16.844 17.458 1.00 93.69 128 ASP A O 1
ATOM 1052 N N . ASP A 1 129 ? -2.890 -15.254 16.359 1.00 95.56 129 ASP A N 1
ATOM 1053 C CA . ASP A 1 129 ? -2.397 -14.167 17.197 1.00 95.56 129 ASP A CA 1
ATOM 1054 C C . ASP A 1 129 ? -3.136 -14.082 18.546 1.00 95.56 129 ASP A C 1
ATOM 1056 O O . ASP A 1 129 ? -4.348 -13.859 18.617 1.00 95.56 129 ASP A O 1
ATOM 1060 N N . GLU A 1 130 ? -2.396 -14.157 19.655 1.00 93.25 130 GLU A N 1
ATOM 1061 C CA . GLU A 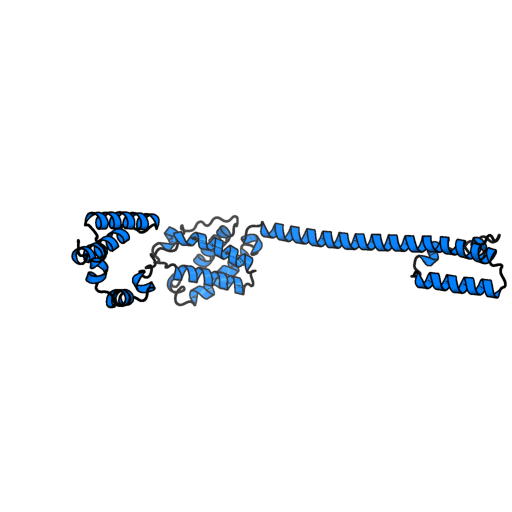1 130 ? -2.972 -14.137 21.009 1.00 93.25 130 GLU A CA 1
ATOM 1062 C C . GLU A 1 130 ? -3.770 -12.858 21.327 1.00 93.25 130 GLU A C 1
ATOM 1064 O O . GLU A 1 130 ? -4.716 -12.874 22.126 1.00 93.25 130 GLU A O 1
ATOM 1069 N N . THR A 1 131 ? -3.406 -11.731 20.707 1.00 93.50 131 THR A N 1
ATOM 1070 C CA . THR A 1 131 ? -4.015 -10.426 20.981 1.00 93.50 131 THR A CA 1
ATOM 1071 C C . THR A 1 131 ? -5.226 -10.138 20.099 1.00 93.50 131 THR A C 1
ATOM 1073 O O . THR A 1 131 ? -6.211 -9.602 20.612 1.00 93.50 131 THR A O 1
ATOM 1076 N N . LEU A 1 132 ? -5.184 -10.498 18.814 1.00 95.19 132 LEU A N 1
ATOM 1077 C CA . LEU A 1 132 ? -6.269 -10.302 17.854 1.00 95.19 132 LEU A CA 1
ATOM 1078 C C . LEU A 1 132 ? -7.277 -11.452 17.920 1.00 95.19 132 LEU A C 1
ATOM 1080 O O . LEU A 1 132 ? -8.480 -11.201 17.996 1.00 95.19 132 LEU A O 1
ATOM 1084 N N . GLY A 1 133 ? -6.811 -12.700 17.987 1.00 94.12 133 GLY A N 1
ATOM 1085 C CA . GLY A 1 133 ? -7.646 -13.899 17.898 1.00 94.12 133 GLY A CA 1
ATOM 1086 C C . GLY A 1 133 ? -8.751 -13.951 18.950 1.00 94.12 133 GLY A C 1
ATOM 1087 O O . GLY A 1 133 ? -9.862 -14.405 18.671 1.00 94.12 133 GLY A O 1
ATOM 1088 N N . LYS A 1 134 ? -8.522 -13.380 20.144 1.00 94.62 134 LYS A N 1
ATOM 1089 C CA . LYS A 1 134 ? -9.533 -13.288 21.217 1.00 94.62 134 LYS A CA 1
ATOM 1090 C C . LYS A 1 134 ? -10.827 -12.571 20.803 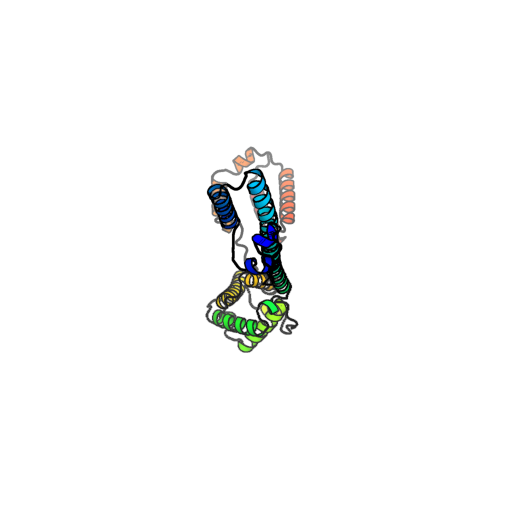1.00 94.62 134 LYS A C 1
ATOM 1092 O O . LYS A 1 134 ? -11.876 -12.887 21.357 1.00 94.62 134 LYS A O 1
ATOM 1097 N N . TYR A 1 135 ? -10.774 -11.652 19.836 1.00 93.56 135 TYR A N 1
ATOM 1098 C CA . TYR A 1 135 ? -11.953 -10.941 19.325 1.00 93.56 135 TYR A CA 1
ATOM 1099 C C . TYR A 1 135 ? -12.792 -11.786 18.359 1.00 93.56 135 TYR A C 1
ATOM 1101 O O . TYR A 1 135 ? -13.956 -11.465 18.125 1.00 93.56 135 TYR A O 1
ATOM 1109 N N . PHE A 1 136 ? -12.229 -12.879 17.836 1.00 93.31 136 PHE A N 1
ATOM 1110 C CA . PHE A 1 136 ? -12.837 -13.685 16.778 1.00 93.31 136 PHE A CA 1
ATOM 1111 C C . PHE A 1 136 ? -13.261 -15.096 17.221 1.00 93.31 136 PHE A C 1
ATOM 1113 O O . PHE A 1 136 ? -13.993 -15.751 16.488 1.00 93.31 136 PHE A O 1
ATOM 1120 N N . ARG A 1 137 ? -12.897 -15.548 18.435 1.00 88.38 137 ARG A N 1
ATOM 1121 C CA . ARG A 1 137 ? -13.149 -16.928 18.925 1.00 88.38 137 ARG A CA 1
ATOM 1122 C C . ARG A 1 137 ? -14.608 -17.399 18.872 1.00 88.38 137 ARG A C 1
ATOM 1124 O O . ARG A 1 137 ? -14.845 -18.586 18.703 1.00 88.38 137 ARG A O 1
ATOM 1131 N N . ASN A 1 138 ? -15.571 -16.493 19.034 1.00 88.69 138 ASN A N 1
ATOM 1132 C CA . ASN A 1 138 ? -17.004 -16.822 19.097 1.00 88.69 138 ASN A CA 1
ATOM 1133 C C . ASN A 1 138 ? -17.789 -16.283 17.889 1.00 88.69 138 ASN A C 1
ATOM 1135 O O . ASN A 1 138 ? -18.999 -16.067 17.982 1.00 88.69 138 ASN A O 1
ATOM 1139 N N . LEU A 1 139 ? -17.105 -15.989 16.781 1.00 91.81 139 LEU A N 1
ATOM 1140 C CA . LEU A 1 139 ? -17.717 -15.451 15.570 1.00 91.81 139 LEU A CA 1
ATOM 1141 C C . LEU A 1 139 ? -17.775 -16.506 14.466 1.00 91.81 139 LEU A C 1
ATOM 1143 O O . LEU A 1 139 ? -16.928 -17.387 14.367 1.00 91.81 139 LEU A O 1
ATOM 1147 N N . ASP A 1 140 ? -18.763 -16.362 13.588 1.00 94.81 140 ASP A N 1
ATOM 1148 C CA . ASP A 1 140 ? -18.784 -17.051 12.299 1.00 94.81 140 ASP A CA 1
ATOM 1149 C C . ASP A 1 140 ? -17.689 -16.449 11.402 1.00 94.81 140 ASP A C 1
ATOM 1151 O O . ASP A 1 140 ? -17.877 -15.381 10.806 1.00 94.81 140 ASP A O 1
ATOM 1155 N N . LEU A 1 141 ? -16.526 -17.109 11.365 1.00 93.94 141 LEU A N 1
ATOM 1156 C CA . LEU A 1 141 ? -15.352 -16.652 10.618 1.00 93.94 141 LEU A CA 1
ATOM 1157 C C . LEU A 1 141 ? -15.618 -16.575 9.117 1.00 93.94 141 LEU A C 1
ATOM 1159 O O . LEU A 1 141 ? -15.191 -15.618 8.481 1.00 93.94 141 LEU A O 1
ATOM 1163 N N . GLU A 1 142 ? -16.386 -17.507 8.559 1.00 95.25 142 GLU A N 1
ATOM 1164 C CA . GLU A 1 142 ? -16.735 -17.497 7.136 1.00 95.25 142 GLU A CA 1
ATOM 1165 C C . GLU A 1 142 ? -17.571 -16.267 6.778 1.00 95.25 142 GLU A C 1
ATOM 1167 O O . GLU A 1 142 ? -17.363 -15.608 5.753 1.00 95.25 142 GLU A O 1
ATOM 1172 N N . LYS A 1 143 ? -18.490 -15.882 7.665 1.00 95.44 143 LYS A N 1
ATOM 1173 C CA . LYS A 1 143 ? -19.223 -14.625 7.524 1.00 95.44 143 LYS A CA 1
ATOM 1174 C C . LYS A 1 143 ? -18.319 -13.403 7.692 1.00 95.44 143 LYS A C 1
ATOM 1176 O O . LYS A 1 143 ? -18.492 -12.444 6.938 1.00 95.44 143 LYS A O 1
ATOM 1181 N N . GLN A 1 144 ? -17.373 -13.415 8.635 1.00 94.94 144 GLN A N 1
ATOM 1182 C CA . GLN A 1 144 ? -16.433 -12.301 8.828 1.00 94.94 144 GLN A CA 1
ATOM 1183 C C . GLN A 1 144 ? -15.494 -12.119 7.629 1.00 94.94 144 GLN A C 1
ATOM 1185 O O . GLN A 1 144 ? -15.357 -10.997 7.144 1.00 94.94 144 GLN A O 1
ATOM 1190 N N . LYS A 1 145 ? -14.939 -13.205 7.079 1.00 95.69 145 LYS A N 1
ATOM 1191 C CA . LYS A 1 145 ? -14.130 -13.207 5.849 1.00 95.69 145 LYS A CA 1
ATOM 1192 C C . LYS A 1 145 ? -14.878 -12.573 4.681 1.00 95.69 145 LYS A C 1
ATOM 1194 O O . LYS A 1 145 ? -14.367 -11.657 4.036 1.00 95.69 145 LYS A O 1
ATOM 1199 N N . LYS A 1 146 ? -16.135 -12.972 4.455 1.00 96.06 146 LYS A N 1
ATOM 1200 C CA . LYS A 1 146 ? -16.987 -12.387 3.403 1.00 96.06 146 LYS A CA 1
ATOM 1201 C C . LYS A 1 146 ? -17.262 -10.902 3.637 1.00 96.06 146 LYS A C 1
ATOM 1203 O O . LYS A 1 146 ? -17.187 -10.109 2.702 1.00 96.06 146 LYS A O 1
ATOM 1208 N N . GLN A 1 147 ? -17.568 -10.509 4.875 1.00 96.00 147 GLN A N 1
ATOM 1209 C CA . GLN A 1 147 ? -17.815 -9.105 5.217 1.00 96.00 147 GLN A CA 1
ATOM 1210 C C . GLN A 1 147 ? -16.570 -8.238 5.012 1.00 96.00 147 GLN A C 1
ATOM 1212 O O . GLN A 1 147 ? -16.677 -7.182 4.386 1.00 96.00 147 GLN A O 1
ATOM 1217 N N . LEU A 1 148 ? -15.405 -8.702 5.472 1.00 96.94 148 LEU A N 1
ATOM 1218 C CA . LEU A 1 148 ? -14.137 -8.007 5.279 1.00 96.94 148 LEU A CA 1
ATOM 1219 C C . LEU A 1 148 ? -13.772 -7.921 3.796 1.00 96.94 148 LEU A C 1
ATOM 1221 O O . LEU A 1 148 ? -13.391 -6.852 3.337 1.00 96.94 148 LEU A O 1
ATOM 1225 N N . THR A 1 149 ? -13.961 -8.992 3.023 1.00 97.69 149 THR A N 1
ATOM 1226 C CA . THR A 1 149 ? -13.680 -8.986 1.578 1.00 97.69 149 THR A CA 1
ATOM 1227 C C . THR A 1 149 ? -14.512 -7.929 0.867 1.00 97.69 149 THR A C 1
ATOM 1229 O O . THR A 1 149 ? -13.969 -7.072 0.177 1.00 97.69 149 THR A O 1
ATOM 1232 N N . VAL A 1 150 ? -15.830 -7.927 1.081 1.00 97.38 150 VAL A N 1
ATOM 1233 C CA . VAL A 1 150 ? -16.732 -6.932 0.482 1.00 97.38 150 VAL A CA 1
ATOM 1234 C C . VAL A 1 150 ? -16.333 -5.510 0.890 1.00 97.38 150 VAL A C 1
ATOM 1236 O O . VAL A 1 150 ? -16.362 -4.598 0.063 1.00 97.38 150 VAL A O 1
ATOM 1239 N N . PHE A 1 151 ? -15.943 -5.318 2.151 1.00 97.50 151 PHE A N 1
ATOM 1240 C CA . PHE A 1 151 ? -15.472 -4.030 2.649 1.00 97.50 151 PHE A CA 1
ATOM 1241 C C . PHE A 1 151 ? -14.168 -3.580 1.973 1.00 97.50 151 PHE A C 1
ATOM 1243 O O . PHE A 1 151 ? -14.087 -2.444 1.505 1.00 97.50 151 PHE A O 1
ATOM 1250 N N . LEU A 1 152 ? -13.177 -4.467 1.857 1.00 97.75 152 LEU A N 1
ATOM 1251 C CA . LEU A 1 152 ? -11.901 -4.184 1.197 1.00 97.75 152 LEU A CA 1
ATOM 1252 C C . LEU A 1 152 ? -12.079 -3.929 -0.305 1.00 97.75 152 LEU A C 1
ATOM 1254 O O . LEU A 1 152 ? -11.485 -3.003 -0.849 1.00 97.75 152 LEU A O 1
ATOM 1258 N N . VAL A 1 153 ? -12.954 -4.676 -0.983 1.00 97.88 153 VAL A N 1
ATOM 1259 C CA . VAL A 1 153 ? -13.292 -4.407 -2.389 1.00 97.88 153 VAL A CA 1
ATOM 1260 C C . VAL A 1 153 ? -13.855 -2.994 -2.541 1.00 97.88 153 VAL A C 1
ATOM 1262 O O . VAL A 1 153 ? -13.420 -2.268 -3.433 1.00 97.88 153 VAL A O 1
ATOM 1265 N N . GLN A 1 154 ? -14.770 -2.574 -1.659 1.00 96.94 154 GLN A N 1
ATOM 1266 C CA . GLN A 1 154 ? -15.308 -1.213 -1.683 1.00 96.94 154 GLN A CA 1
ATOM 1267 C C . GLN A 1 154 ? -14.210 -0.169 -1.426 1.00 96.94 154 GLN A C 1
ATOM 1269 O O . GLN A 1 154 ? -14.098 0.797 -2.181 1.00 96.94 154 GLN A O 1
ATOM 1274 N N . ILE A 1 155 ? -13.397 -0.341 -0.377 1.00 96.56 155 ILE A N 1
ATOM 1275 C CA . ILE A 1 155 ? -12.402 0.667 0.021 1.00 96.56 155 ILE A CA 1
ATOM 1276 C C . ILE A 1 155 ? -11.293 0.834 -1.025 1.00 96.56 155 ILE A C 1
ATOM 1278 O O . ILE A 1 155 ? -10.797 1.940 -1.223 1.00 96.56 155 ILE A O 1
ATOM 1282 N N . PHE A 1 156 ? -10.974 -0.236 -1.758 1.00 97.44 156 PHE A N 1
ATOM 1283 C CA . PHE A 1 156 ? -9.993 -0.238 -2.844 1.00 97.44 156 PHE A CA 1
ATOM 1284 C C . PHE A 1 156 ? -10.568 0.240 -4.191 1.00 97.44 156 PHE A C 1
ATOM 1286 O O . PHE A 1 156 ? -9.888 0.169 -5.221 1.00 97.44 156 PHE A O 1
ATOM 1293 N N . GLY A 1 157 ? -11.801 0.760 -4.194 1.00 95.69 157 GLY A N 1
ATOM 1294 C CA . GLY A 1 157 ? -12.439 1.404 -5.343 1.00 95.69 157 GLY A CA 1
ATOM 1295 C C . GLY A 1 157 ? -13.193 0.454 -6.274 1.00 95.69 157 GLY A C 1
ATOM 1296 O O . GLY A 1 157 ? -13.323 0.742 -7.461 1.00 95.69 157 GLY A O 1
ATOM 1297 N N . GLY A 1 158 ? -13.654 -0.690 -5.767 1.00 94.81 158 GLY A N 1
ATOM 1298 C CA . GLY A 1 158 ? -14.543 -1.594 -6.494 1.00 94.81 158 GLY A CA 1
ATOM 1299 C C . GLY A 1 158 ? -15.990 -1.112 -6.503 1.00 94.81 158 GLY A C 1
ATOM 1300 O O . GLY A 1 158 ? -16.453 -0.467 -5.565 1.00 94.81 158 GLY A O 1
ATOM 1301 N N . GLU A 1 159 ? -16.734 -1.487 -7.543 1.00 93.06 159 GLU A N 1
ATOM 1302 C CA . GLU A 1 159 ? -18.164 -1.176 -7.714 1.00 93.06 159 GLU A CA 1
ATOM 1303 C C . GLU A 1 159 ? -19.064 -2.077 -6.848 1.00 93.06 159 GLU A C 1
ATOM 1305 O O . GLU A 1 159 ? -20.085 -2.607 -7.281 1.00 93.06 159 GLU A O 1
ATOM 1310 N N . VAL A 1 160 ? -18.669 -2.285 -5.594 1.00 93.56 160 VAL A N 1
ATOM 1311 C CA . VAL A 1 160 ? -19.415 -3.062 -4.610 1.00 93.56 160 VAL A CA 1
ATOM 1312 C C . VAL A 1 160 ? -19.734 -2.161 -3.435 1.00 93.56 160 VAL A C 1
ATOM 1314 O O . VAL A 1 160 ? -18.889 -1.408 -2.959 1.00 93.56 160 VAL A O 1
ATOM 1317 N N . ARG A 1 161 ? -20.967 -2.266 -2.940 1.00 92.62 161 ARG A N 1
ATOM 1318 C CA . ARG A 1 161 ? -21.384 -1.587 -1.718 1.00 92.62 161 ARG A CA 1
ATOM 1319 C C . ARG A 1 161 ? -21.420 -2.571 -0.560 1.00 92.62 161 ARG A C 1
ATOM 1321 O O . ARG A 1 161 ? -22.226 -3.500 -0.560 1.00 92.62 161 ARG A O 1
ATOM 1328 N N . TYR A 1 162 ? -20.604 -2.320 0.450 1.00 94.00 162 TYR A N 1
ATOM 1329 C CA . TYR A 1 162 ? -20.697 -2.951 1.750 1.00 94.00 162 TYR A CA 1
ATOM 1330 C C . TYR A 1 162 ? -22.027 -2.572 2.415 1.00 94.00 162 TYR A C 1
ATOM 1332 O O . TYR A 1 162 ? -22.365 -1.398 2.569 1.00 94.00 162 TYR A O 1
ATOM 1340 N N . ARG A 1 163 ? -22.811 -3.596 2.768 1.00 92.69 163 ARG A N 1
ATOM 1341 C CA . ARG A 1 163 ? -24.146 -3.468 3.384 1.00 92.69 163 ARG A CA 1
ATOM 1342 C C . ARG A 1 163 ? -24.192 -3.995 4.819 1.00 92.69 163 ARG A C 1
ATOM 1344 O O . ARG A 1 163 ? -25.274 -4.207 5.360 1.00 92.69 163 ARG A O 1
ATOM 1351 N N . GLY A 1 164 ? -23.033 -4.281 5.409 1.00 91.69 164 GLY A N 1
ATOM 1352 C CA . GLY A 1 164 ? -22.958 -4.668 6.812 1.00 91.69 164 GLY A CA 1
ATOM 1353 C C . GLY A 1 164 ? -23.174 -3.475 7.742 1.00 91.69 164 GLY A C 1
ATOM 1354 O O . GLY A 1 164 ? -23.509 -2.372 7.311 1.00 91.69 164 GLY A O 1
ATOM 1355 N N . LYS A 1 165 ? -22.977 -3.708 9.042 1.00 91.50 165 LYS A N 1
ATOM 1356 C CA . LYS A 1 165 ? -23.037 -2.637 10.043 1.00 91.50 165 LYS A CA 1
ATOM 1357 C C . LYS A 1 165 ? -21.980 -1.579 9.740 1.00 91.50 165 LYS A C 1
ATOM 1359 O O . LYS A 1 165 ? -20.862 -1.929 9.367 1.00 91.50 165 LYS A O 1
ATOM 1364 N N . ASP A 1 166 ? -22.340 -0.322 9.965 1.00 92.81 166 ASP A N 1
ATOM 1365 C CA . ASP A 1 166 ? -21.405 0.801 9.969 1.00 92.81 166 ASP A CA 1
ATOM 1366 C C . ASP A 1 166 ? -20.182 0.514 10.864 1.00 92.81 166 ASP A C 1
ATOM 1368 O O . ASP A 1 166 ? -20.325 -0.143 11.899 1.00 92.81 166 ASP A O 1
ATOM 1372 N N . MET A 1 167 ? -18.993 0.993 10.474 1.00 94.31 167 MET A N 1
ATOM 1373 C CA . MET A 1 167 ? -17.738 0.689 11.178 1.00 94.31 167 MET A CA 1
ATOM 1374 C C . MET A 1 167 ? -17.793 1.117 12.643 1.00 94.31 167 MET A C 1
ATOM 1376 O O . MET A 1 167 ? -17.419 0.335 13.517 1.00 94.31 167 MET A O 1
ATOM 1380 N N . LYS A 1 168 ? -18.345 2.296 12.939 1.00 93.38 168 LYS A N 1
ATOM 1381 C CA . LYS A 1 168 ? -18.473 2.773 14.315 1.00 93.38 168 LYS A CA 1
ATOM 1382 C C . LYS A 1 168 ? -19.435 1.907 15.106 1.00 93.38 168 LYS A C 1
ATOM 1384 O O . LYS A 1 168 ? -19.107 1.448 16.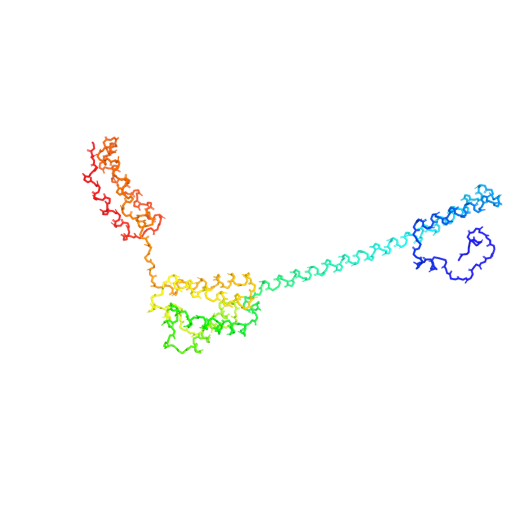197 1.00 93.38 168 LYS A O 1
ATOM 1389 N N . MET A 1 169 ? -20.603 1.613 14.538 1.00 93.00 169 MET A N 1
ATOM 1390 C CA . MET A 1 169 ? -21.603 0.766 15.196 1.00 93.00 169 MET A CA 1
ATOM 1391 C C . MET A 1 169 ? -21.121 -0.671 15.427 1.00 93.00 169 MET A C 1
ATOM 1393 O O . MET A 1 169 ? -21.438 -1.266 16.456 1.00 93.00 169 MET A O 1
ATOM 1397 N N . ALA A 1 170 ? -20.385 -1.242 14.473 1.00 93.75 170 ALA A N 1
ATOM 1398 C CA . ALA A 1 170 ? -19.871 -2.604 14.553 1.00 93.75 170 ALA A CA 1
ATOM 1399 C C . ALA A 1 170 ? -18.836 -2.758 15.674 1.00 93.75 170 ALA A C 1
ATOM 1401 O O . ALA A 1 170 ? -18.838 -3.778 16.363 1.00 93.75 170 ALA A O 1
ATOM 1402 N N . HIS A 1 171 ? -18.000 -1.738 15.882 1.00 95.31 171 HIS A N 1
ATOM 1403 C CA . HIS A 1 171 ? -16.848 -1.829 16.774 1.00 95.31 171 HIS A CA 1
ATOM 1404 C C . HIS A 1 171 ? -17.048 -1.158 18.139 1.00 95.31 171 HIS A C 1
ATOM 1406 O O . HIS A 1 171 ? -16.285 -1.468 19.051 1.00 95.31 171 HIS A O 1
ATOM 1412 N N . ASN A 1 172 ? -18.071 -0.309 18.327 1.00 91.88 172 ASN A N 1
ATOM 1413 C CA . ASN A 1 172 ? -18.279 0.544 19.516 1.00 91.88 172 ASN A CA 1
ATOM 1414 C C . ASN A 1 172 ? -18.105 -0.152 20.882 1.00 91.88 172 ASN A C 1
ATOM 1416 O O . ASN A 1 172 ? -17.640 0.460 21.837 1.00 91.88 172 ASN A O 1
ATOM 1420 N N . ASN A 1 173 ? -18.465 -1.433 20.989 1.00 91.12 173 ASN A N 1
ATOM 1421 C CA . ASN A 1 173 ? -18.439 -2.173 22.256 1.00 91.12 173 ASN A CA 1
ATOM 1422 C C . ASN A 1 173 ? -17.170 -3.026 22.455 1.00 91.12 173 ASN A C 1
ATOM 1424 O O . ASN A 1 173 ? -17.096 -3.788 23.417 1.00 91.12 173 ASN A O 1
ATOM 1428 N N . LEU A 1 174 ? -16.181 -2.924 21.559 1.00 90.56 174 LEU A N 1
ATOM 1429 C CA . LEU A 1 174 ? -15.007 -3.805 21.528 1.00 90.56 174 LEU A CA 1
ATOM 1430 C C . LEU A 1 174 ? -13.767 -3.238 22.238 1.00 90.56 174 LEU A C 1
ATOM 1432 O O . LEU A 1 174 ? -12.774 -3.947 22.341 1.00 90.56 174 LEU A O 1
ATOM 1436 N N . LYS A 1 175 ? -13.812 -2.002 22.758 1.00 91.62 175 LYS A N 1
ATOM 1437 C CA . LYS A 1 175 ? -12.680 -1.350 23.451 1.00 91.62 175 LYS A CA 1
ATOM 1438 C C . LYS A 1 175 ? -11.366 -1.450 22.651 1.00 91.62 175 LYS A C 1
ATOM 1440 O O . LYS A 1 175 ? -10.330 -1.855 23.176 1.00 91.62 175 LYS A O 1
ATOM 1445 N N . ILE A 1 176 ? -11.423 -1.088 21.372 1.00 94.06 176 ILE A N 1
ATOM 1446 C CA . ILE A 1 176 ? -10.287 -1.181 20.451 1.00 94.06 176 ILE A CA 1
ATOM 1447 C C . ILE A 1 176 ? -9.344 -0.000 20.680 1.00 94.06 176 ILE A C 1
ATOM 1449 O O . ILE A 1 176 ? -9.743 1.159 20.525 1.00 94.06 176 ILE A O 1
ATOM 1453 N N . THR A 1 177 ? -8.091 -0.322 21.013 1.00 92.81 177 THR A N 1
ATOM 1454 C CA . THR A 1 177 ? -6.981 0.628 21.133 1.00 92.81 177 THR A CA 1
ATOM 1455 C C . THR A 1 177 ? -6.350 0.922 19.781 1.00 92.81 177 THR A C 1
ATOM 1457 O O . THR A 1 177 ? -6.473 0.154 18.827 1.00 92.81 177 THR A O 1
ATOM 1460 N N . GLU A 1 178 ? -5.630 2.040 19.704 1.00 92.31 178 GLU A N 1
ATOM 1461 C CA . GLU A 1 178 ? -4.830 2.376 18.527 1.00 92.31 178 GLU A CA 1
ATOM 1462 C C . GLU A 1 178 ? -3.772 1.308 18.223 1.00 92.31 178 GLU A C 1
ATOM 1464 O O . GLU A 1 178 ? -3.580 0.957 17.065 1.00 92.31 178 GLU A O 1
ATOM 1469 N N . GLU A 1 179 ? -3.132 0.756 19.253 1.00 92.56 179 GLU A N 1
ATOM 1470 C CA . GLU A 1 179 ? -2.155 -0.326 19.115 1.00 92.56 179 GLU A CA 1
ATOM 1471 C C . GLU A 1 179 ? -2.781 -1.583 18.502 1.00 92.56 179 GLU A C 1
ATOM 1473 O O . GLU A 1 179 ? -2.249 -2.128 17.538 1.00 92.56 179 GLU A O 1
ATOM 1478 N N . LEU A 1 180 ? -3.951 -2.002 18.997 1.00 94.75 180 LEU A N 1
ATOM 1479 C CA . LEU A 1 180 ? -4.663 -3.165 18.470 1.00 94.75 180 LEU A CA 1
ATOM 1480 C C . LEU A 1 180 ? -5.114 -2.947 17.021 1.00 94.75 180 LEU A C 1
ATOM 1482 O O . LEU A 1 180 ? -5.007 -3.850 16.194 1.00 94.75 180 LEU A O 1
ATOM 1486 N N . TYR A 1 181 ? -5.602 -1.744 16.709 1.00 96.38 181 TYR A N 1
ATOM 1487 C CA . TYR A 1 181 ? -5.977 -1.369 15.350 1.00 96.38 181 TYR A CA 1
ATOM 1488 C C . TYR A 1 181 ? -4.769 -1.388 14.406 1.00 96.38 181 TYR A C 1
ATOM 1490 O O . TYR A 1 181 ? -4.845 -1.961 13.323 1.00 96.38 181 TYR A O 1
ATOM 1498 N N . ASN A 1 182 ? -3.645 -0.796 14.817 1.00 95.56 182 ASN A N 1
ATOM 1499 C CA . ASN A 1 182 ? -2.425 -0.799 14.015 1.00 95.56 182 ASN A CA 1
ATOM 1500 C C . ASN A 1 182 ? -1.926 -2.229 13.795 1.00 95.56 182 ASN A C 1
ATOM 1502 O O . ASN A 1 182 ? -1.615 -2.574 12.663 1.00 95.56 182 ASN A O 1
ATOM 1506 N N . LYS A 1 183 ? -1.965 -3.081 14.827 1.00 96.69 183 LYS A N 1
ATOM 1507 C CA . LYS A 1 183 ? -1.618 -4.499 14.705 1.00 96.69 183 LYS A CA 1
ATOM 1508 C C . LYS A 1 183 ? -2.496 -5.224 13.684 1.00 96.69 183 LYS A C 1
ATOM 1510 O O . LYS A 1 183 ? -1.971 -5.922 12.829 1.00 96.69 183 LYS A O 1
ATOM 1515 N N . PHE A 1 184 ? -3.813 -5.006 13.710 1.00 97.25 184 PHE A N 1
ATOM 1516 C CA . PHE A 1 184 ? -4.727 -5.547 12.697 1.00 97.25 184 PHE A CA 1
ATOM 1517 C C . PHE A 1 184 ? -4.342 -5.095 11.278 1.00 97.25 184 PHE A C 1
ATOM 1519 O O . PHE A 1 184 ? -4.296 -5.909 10.356 1.00 97.25 184 PHE A O 1
ATOM 1526 N N . VAL A 1 185 ? -4.054 -3.801 11.096 1.00 97.88 185 VAL A N 1
ATOM 1527 C CA . VAL A 1 185 ? -3.636 -3.252 9.796 1.00 97.88 185 VAL A CA 1
ATOM 1528 C C . VAL A 1 185 ? -2.303 -3.848 9.354 1.00 97.88 185 VAL A C 1
ATOM 1530 O O . VAL A 1 185 ? -2.173 -4.229 8.196 1.00 97.88 185 VAL A O 1
ATOM 1533 N N . ASP A 1 186 ? -1.329 -3.953 10.252 1.00 97.25 186 ASP A N 1
ATOM 1534 C CA . ASP A 1 186 ? -0.004 -4.482 9.941 1.00 97.25 186 ASP A CA 1
ATOM 1535 C C . ASP A 1 186 ? -0.074 -5.968 9.563 1.00 97.25 186 ASP A C 1
ATOM 1537 O O . ASP A 1 186 ? 0.457 -6.333 8.520 1.00 97.25 186 ASP A O 1
ATOM 1541 N N . THR A 1 187 ? -0.859 -6.792 10.267 1.00 97.88 187 THR A N 1
ATOM 1542 C CA . THR A 1 187 ? -1.109 -8.196 9.881 1.00 97.88 187 THR A CA 1
ATOM 1543 C C . THR A 1 187 ? -1.750 -8.324 8.490 1.00 97.88 187 THR A C 1
ATOM 1545 O O . THR A 1 187 ? -1.452 -9.255 7.730 1.00 97.88 187 THR A O 1
ATOM 1548 N N . LEU A 1 188 ? -2.620 -7.383 8.107 1.00 97.81 188 LEU A N 1
ATOM 1549 C CA . LEU A 1 188 ? -3.188 -7.345 6.757 1.00 97.81 188 LEU A CA 1
ATOM 1550 C C . LEU A 1 188 ? -2.126 -6.988 5.706 1.00 97.81 188 LEU A C 1
ATOM 1552 O O . LEU A 1 188 ? -2.096 -7.606 4.642 1.00 97.81 188 LEU A O 1
ATOM 1556 N N . ILE A 1 189 ? -1.224 -6.048 6.001 1.00 98.00 189 ILE A N 1
ATOM 1557 C CA . ILE A 1 189 ? -0.117 -5.686 5.102 1.00 98.00 189 ILE A CA 1
ATOM 1558 C C . ILE A 1 189 ? 0.916 -6.814 4.989 1.00 98.00 189 ILE A C 1
ATOM 1560 O O . ILE A 1 189 ? 1.313 -7.141 3.875 1.00 98.00 189 ILE A O 1
ATOM 1564 N N . GLU A 1 190 ? 1.270 -7.486 6.081 1.00 97.56 190 GLU A N 1
ATOM 1565 C CA . GLU A 1 190 ? 2.126 -8.684 6.070 1.00 97.56 190 GLU A CA 1
ATOM 1566 C C . GLU A 1 190 ? 1.528 -9.796 5.190 1.00 97.56 190 GLU A C 1
ATOM 1568 O O . GLU A 1 190 ? 2.232 -10.477 4.439 1.00 97.56 190 GLU A O 1
ATOM 1573 N N . SER A 1 191 ? 0.200 -9.946 5.205 1.00 97.56 191 SER A N 1
ATOM 1574 C CA . SER A 1 191 ? -0.495 -10.880 4.309 1.00 97.56 191 SER A CA 1
ATOM 1575 C C . SER A 1 191 ? -0.337 -10.476 2.837 1.00 97.56 191 SER A C 1
ATOM 1577 O O . SER A 1 191 ? -0.104 -11.333 1.982 1.00 97.56 191 SER A O 1
ATOM 1579 N N . MET A 1 192 ? -0.374 -9.174 2.530 1.00 97.50 192 MET A N 1
ATOM 1580 C CA . MET A 1 192 ? -0.091 -8.662 1.183 1.00 97.50 192 MET A CA 1
ATOM 1581 C C . MET A 1 192 ? 1.374 -8.874 0.764 1.00 97.50 192 MET A C 1
ATOM 1583 O O . MET A 1 192 ? 1.641 -9.164 -0.407 1.00 97.50 192 MET A O 1
ATOM 1587 N N . GLU A 1 193 ? 2.323 -8.753 1.695 1.00 97.00 193 GLU A N 1
ATOM 1588 C CA . GLU A 1 193 ? 3.748 -9.011 1.453 1.00 97.00 193 GLU A CA 1
ATOM 1589 C C . GLU A 1 193 ? 3.999 -10.469 1.057 1.00 97.00 193 GLU A C 1
ATOM 1591 O O . GLU A 1 193 ? 4.706 -10.736 0.083 1.00 97.00 193 GLU A O 1
ATOM 1596 N N . ILE A 1 194 ? 3.356 -11.416 1.741 1.00 95.62 194 ILE A N 1
ATOM 1597 C CA . ILE A 1 194 ? 3.471 -12.852 1.445 1.00 95.62 194 ILE A CA 1
ATOM 1598 C C . ILE A 1 194 ? 2.871 -13.201 0.084 1.00 95.62 194 ILE A C 1
ATOM 1600 O O . ILE A 1 194 ? 3.430 -14.013 -0.658 1.00 95.62 194 ILE A O 1
ATOM 1604 N N . MET A 1 195 ? 1.795 -12.516 -0.301 1.00 95.56 195 MET A N 1
ATOM 1605 C CA . MET A 1 195 ? 1.234 -12.588 -1.652 1.00 95.56 195 MET A CA 1
ATOM 1606 C C . MET A 1 195 ? 2.113 -11.910 -2.717 1.00 95.56 195 MET A C 1
ATOM 1608 O O . MET A 1 195 ? 1.755 -11.910 -3.895 1.00 95.56 195 MET A O 1
ATOM 1612 N N . LYS A 1 196 ? 3.264 -11.342 -2.330 1.00 96.75 196 LYS A N 1
ATOM 1613 C CA . LYS A 1 196 ? 4.210 -10.631 -3.203 1.00 96.75 196 LYS A CA 1
ATOM 1614 C C . LYS A 1 196 ? 3.569 -9.451 -3.935 1.00 96.75 196 LYS A C 1
ATOM 1616 O O . LYS A 1 196 ? 3.952 -9.122 -5.060 1.00 96.75 196 LYS A O 1
ATOM 1621 N N . ILE A 1 197 ?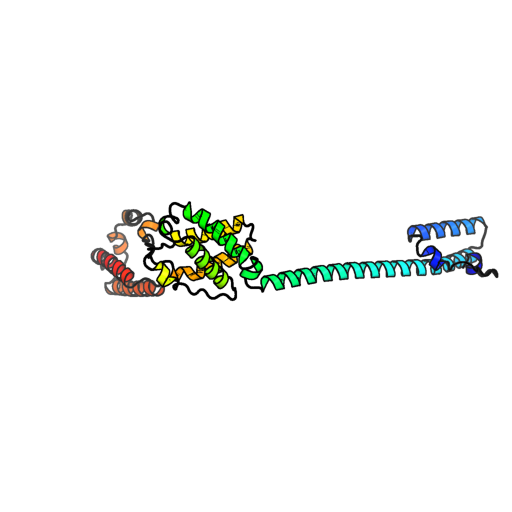 2.593 -8.801 -3.301 1.00 95.94 197 ILE A N 1
ATOM 1622 C CA . ILE A 1 197 ? 1.971 -7.591 -3.841 1.00 95.94 197 ILE A CA 1
ATOM 1623 C C . ILE A 1 197 ? 3.020 -6.463 -3.840 1.00 95.94 197 ILE A C 1
ATOM 1625 O O . ILE A 1 197 ? 3.730 -6.316 -2.847 1.00 95.94 197 ILE A O 1
ATOM 1629 N N . PRO A 1 198 ? 3.148 -5.646 -4.904 1.00 95.75 198 PRO A N 1
ATOM 1630 C CA . PRO A 1 198 ? 4.127 -4.558 -4.946 1.00 95.75 198 PRO A CA 1
ATOM 1631 C C . PRO A 1 198 ? 3.998 -3.575 -3.774 1.00 95.75 198 PRO A C 1
ATOM 1633 O O . PRO A 1 198 ? 2.891 -3.178 -3.409 1.00 95.75 198 PRO A O 1
ATOM 1636 N N . ILE A 1 199 ? 5.134 -3.116 -3.238 1.00 94.88 199 ILE A N 1
ATOM 1637 C CA . ILE A 1 199 ? 5.195 -2.237 -2.054 1.00 94.88 199 ILE A CA 1
ATOM 1638 C C . ILE A 1 199 ? 4.374 -0.948 -2.207 1.00 94.88 199 ILE A C 1
ATOM 1640 O O . ILE A 1 199 ? 3.767 -0.472 -1.250 1.00 94.88 199 ILE A O 1
ATOM 1644 N N . ASP A 1 200 ? 4.301 -0.395 -3.418 1.00 94.31 200 ASP A N 1
ATOM 1645 C CA . ASP A 1 200 ? 3.511 0.809 -3.685 1.00 94.31 200 ASP A CA 1
ATOM 1646 C C . ASP A 1 200 ? 2.010 0.552 -3.498 1.00 94.31 200 ASP A C 1
ATOM 1648 O O . ASP A 1 200 ? 1.293 1.404 -2.976 1.00 94.31 200 ASP A O 1
ATOM 1652 N N . TYR A 1 201 ? 1.537 -0.647 -3.854 1.00 96.38 201 TYR A N 1
ATOM 1653 C CA . TYR A 1 201 ? 0.133 -1.032 -3.698 1.00 96.38 201 TYR A CA 1
ATOM 1654 C C . TYR A 1 201 ? -0.188 -1.319 -2.232 1.00 96.38 201 TYR A C 1
ATOM 1656 O O . TYR A 1 201 ? -1.263 -0.955 -1.766 1.00 96.38 201 TYR A O 1
ATOM 1664 N N . GLN A 1 202 ? 0.755 -1.899 -1.485 1.00 97.12 202 GLN A N 1
ATOM 1665 C CA . GLN A 1 202 ? 0.623 -2.090 -0.040 1.00 97.12 202 GLN A CA 1
ATOM 1666 C C . GLN A 1 202 ? 0.520 -0.749 0.700 1.00 97.12 202 GLN A C 1
ATOM 1668 O O . GLN A 1 202 ? -0.361 -0.560 1.535 1.00 97.12 202 GLN A O 1
ATOM 1673 N N . LYS A 1 203 ? 1.381 0.222 0.362 1.00 96.69 203 LYS A N 1
ATOM 1674 C CA . LYS A 1 203 ? 1.344 1.576 0.942 1.00 96.69 203 LYS A CA 1
ATOM 1675 C C . LYS A 1 203 ? 0.024 2.285 0.650 1.00 96.69 203 LYS A C 1
ATOM 1677 O O . LYS A 1 203 ? -0.538 2.926 1.538 1.00 96.69 203 LYS A O 1
ATOM 1682 N N . GLU A 1 204 ? -0.474 2.171 -0.578 1.00 96.50 204 GLU A N 1
ATOM 1683 C CA . GLU A 1 204 ? -1.764 2.738 -0.964 1.00 96.50 204 GLU A CA 1
ATOM 1684 C C . GLU A 1 204 ? -2.931 2.062 -0.230 1.00 96.50 204 GLU A C 1
ATOM 1686 O O . GLU A 1 204 ? -3.774 2.765 0.330 1.00 96.50 204 GLU A O 1
ATOM 1691 N N . ALA A 1 205 ? -2.936 0.725 -0.150 1.00 97.31 205 ALA A N 1
ATOM 1692 C CA . ALA A 1 205 ? -3.921 -0.041 0.612 1.00 97.31 205 ALA A CA 1
ATOM 1693 C C . ALA A 1 205 ? -3.918 0.373 2.087 1.00 97.31 205 ALA A C 1
ATOM 1695 O O . ALA A 1 205 ? -4.968 0.719 2.627 1.00 97.31 205 ALA A O 1
ATOM 1696 N N . LYS A 1 206 ? -2.736 0.432 2.720 1.00 97.81 206 LYS A N 1
ATOM 1697 C CA . LYS A 1 206 ? -2.570 0.887 4.108 1.00 97.81 206 LYS A CA 1
ATOM 1698 C C . LYS A 1 206 ? -3.170 2.276 4.293 1.00 97.81 206 LYS A C 1
ATOM 1700 O O . LYS A 1 206 ? -3.970 2.478 5.199 1.00 97.81 206 LYS A O 1
ATOM 1705 N N . LYS A 1 207 ? -2.848 3.226 3.408 1.00 97.31 207 LYS A N 1
ATOM 1706 C CA . LYS A 1 207 ? -3.399 4.589 3.459 1.00 97.31 207 LYS A CA 1
ATOM 1707 C C . LYS A 1 207 ? -4.929 4.602 3.378 1.00 97.31 207 LYS A C 1
ATOM 1709 O O . LYS A 1 207 ? -5.550 5.341 4.136 1.00 97.31 207 LYS A O 1
ATOM 1714 N N . GLN A 1 208 ? -5.524 3.812 2.483 1.00 97.06 208 GLN A N 1
ATOM 1715 C CA . GLN A 1 208 ? -6.980 3.713 2.342 1.00 97.06 208 GLN A CA 1
ATOM 1716 C C . GLN A 1 208 ? -7.626 3.072 3.577 1.00 97.06 208 GLN A C 1
ATOM 1718 O O . GLN A 1 208 ? -8.608 3.594 4.082 1.00 97.06 208 GLN A O 1
ATOM 1723 N N . ILE A 1 209 ? -7.044 2.011 4.139 1.00 97.00 209 ILE A N 1
ATOM 1724 C CA . ILE A 1 209 ? -7.560 1.367 5.357 1.00 97.00 209 ILE A CA 1
ATOM 1725 C C . ILE A 1 209 ? -7.485 2.314 6.561 1.00 97.00 209 ILE A C 1
ATOM 1727 O O . ILE A 1 209 ? -8.435 2.404 7.338 1.00 97.00 209 ILE A O 1
ATOM 1731 N N . LEU A 1 210 ? -6.392 3.075 6.701 1.00 95.81 210 LEU A N 1
ATOM 1732 C CA . LEU A 1 210 ? -6.195 4.027 7.799 1.00 95.81 210 LEU A CA 1
ATOM 1733 C C . LEU A 1 210 ? -7.292 5.101 7.895 1.00 95.81 210 LEU A C 1
ATOM 1735 O O . LEU A 1 210 ? -7.472 5.657 8.979 1.00 95.81 210 LEU A O 1
ATOM 1739 N N . THR A 1 211 ? -8.068 5.364 6.836 1.00 95.81 211 THR A N 1
ATOM 1740 C CA . THR A 1 211 ? -9.198 6.309 6.905 1.00 95.81 211 THR A CA 1
ATOM 1741 C C . THR A 1 211 ? -10.332 5.820 7.808 1.00 95.81 211 THR A C 1
ATOM 1743 O O . THR A 1 211 ? -11.161 6.620 8.217 1.00 95.81 211 THR A O 1
ATOM 1746 N N . THR A 1 212 ? -10.374 4.526 8.135 1.00 95.38 212 THR A N 1
ATOM 1747 C CA . THR A 1 212 ? -11.411 3.908 8.984 1.00 95.38 212 THR A CA 1
ATOM 1748 C C . THR A 1 212 ? -11.088 3.992 10.478 1.00 95.38 212 THR A C 1
ATOM 1750 O O . THR A 1 212 ? -11.932 3.708 11.328 1.00 95.38 212 THR A O 1
ATOM 1753 N N . LYS A 1 213 ? -9.865 4.419 10.820 1.00 94.94 213 LYS A N 1
ATOM 1754 C CA . LYS A 1 213 ? -9.335 4.410 12.187 1.00 94.94 213 LYS A CA 1
ATOM 1755 C C . LYS A 1 213 ? -10.207 5.180 13.175 1.00 94.94 213 LYS A C 1
ATOM 1757 O O . LYS A 1 213 ? -10.432 4.694 14.278 1.00 94.94 213 LYS A O 1
ATOM 1762 N N . SER A 1 214 ? -10.704 6.357 12.788 1.00 93.12 214 SER A N 1
ATOM 1763 C CA . SER A 1 214 ? -11.533 7.206 13.656 1.00 93.12 214 SER A CA 1
ATOM 1764 C C . SER A 1 214 ? -12.880 6.584 14.016 1.00 93.12 214 SER A C 1
ATOM 1766 O O . SER A 1 214 ? -13.454 6.943 15.040 1.00 93.12 214 SER A O 1
ATOM 1768 N N . ASP A 1 215 ? -13.380 5.667 13.188 1.00 93.94 215 ASP A N 1
ATOM 1769 C CA . ASP A 1 215 ? -14.646 4.979 13.432 1.00 93.94 215 ASP A CA 1
ATOM 1770 C C . ASP A 1 215 ? -14.443 3.699 14.250 1.00 93.94 215 ASP A C 1
ATOM 1772 O O . ASP A 1 215 ? -15.335 3.290 14.989 1.00 93.94 215 ASP A O 1
ATOM 1776 N N . ILE A 1 216 ? -13.270 3.069 14.150 1.00 95.50 216 ILE A N 1
ATOM 1777 C CA . ILE A 1 216 ? -12.994 1.766 14.768 1.00 95.50 216 ILE A CA 1
ATOM 1778 C C . ILE A 1 216 ? -12.352 1.906 16.155 1.00 95.50 216 ILE A C 1
ATOM 1780 O O . ILE A 1 216 ? -12.744 1.197 17.085 1.00 95.50 216 ILE A O 1
ATOM 1784 N N . VAL A 1 217 ? -11.387 2.817 16.323 1.00 94.50 217 VAL A N 1
ATOM 1785 C CA . VAL A 1 217 ? -10.703 3.038 17.607 1.00 94.50 217 VAL A CA 1
ATOM 1786 C C . VAL A 1 217 ? -11.645 3.770 18.561 1.00 94.50 217 VAL A C 1
ATOM 1788 O O . VAL A 1 217 ? -12.057 4.897 18.302 1.00 94.50 217 VAL A O 1
ATOM 1791 N N . ASN A 1 218 ? -11.981 3.131 19.682 1.00 89.94 218 ASN A N 1
ATOM 1792 C CA . ASN A 1 218 ? -12.981 3.640 20.632 1.00 89.94 218 ASN A CA 1
ATOM 1793 C C . ASN A 1 218 ? -12.533 3.623 22.095 1.00 89.94 218 ASN A C 1
ATOM 1795 O O . ASN A 1 218 ? -13.305 3.973 22.987 1.00 89.94 218 ASN A O 1
ATOM 1799 N N . THR A 1 219 ? -11.273 3.289 22.354 1.00 81.19 219 THR A N 1
ATOM 1800 C CA . THR A 1 219 ? -10.631 3.644 23.618 1.00 81.19 219 THR A CA 1
ATOM 1801 C C . THR A 1 219 ? -9.795 4.888 23.411 1.00 81.19 219 THR A C 1
ATOM 1803 O O . THR A 1 219 ? -8.968 4.933 22.499 1.00 81.19 219 THR A O 1
ATOM 1806 N N . LEU A 1 220 ? -9.948 5.863 24.302 1.00 63.03 220 LEU A N 1
ATOM 1807 C CA . LEU A 1 220 ? -8.914 6.868 24.492 1.00 63.03 220 LEU A CA 1
ATOM 1808 C C . LEU A 1 220 ? -7.655 6.104 24.910 1.00 63.03 220 LEU A C 1
ATOM 1810 O O . LEU A 1 220 ? -7.639 5.495 25.981 1.00 63.03 220 LEU A O 1
ATOM 1814 N N . THR A 1 221 ? -6.625 6.084 24.065 1.00 52.78 221 THR A N 1
ATOM 1815 C CA . THR A 1 221 ? -5.287 5.764 24.551 1.00 52.78 221 THR A CA 1
ATOM 1816 C C . THR A 1 221 ? -5.027 6.745 25.690 1.00 52.78 221 THR A C 1
ATOM 1818 O O . THR A 1 221 ? -5.182 7.955 25.491 1.00 52.78 221 THR A O 1
ATOM 1821 N N . PRO A 1 222 ? -4.703 6.280 26.909 1.00 50.44 222 PRO A N 1
ATOM 1822 C CA . PRO A 1 222 ? -4.132 7.175 27.889 1.00 50.44 222 PRO A CA 1
ATOM 1823 C C . PRO A 1 222 ? -2.868 7.699 27.219 1.00 50.44 222 PRO A C 1
ATOM 1825 O O . PRO A 1 222 ? -1.893 6.965 27.074 1.00 50.44 222 PRO A O 1
ATOM 1828 N N . THR A 1 223 ? -2.893 8.939 26.727 1.00 51.28 223 THR A N 1
ATOM 1829 C CA . THR A 1 223 ? -1.659 9.656 26.440 1.00 51.28 223 THR A CA 1
ATOM 1830 C C . THR A 1 223 ? -0.868 9.534 27.719 1.00 51.28 223 THR A C 1
ATOM 1832 O O . THR A 1 223 ? -1.327 10.048 28.744 1.00 51.28 223 THR A O 1
ATOM 1835 N N . VAL A 1 224 ? 0.238 8.783 27.680 1.00 54.62 224 VAL A N 1
ATOM 1836 C CA . VAL A 1 224 ? 1.183 8.696 28.790 1.00 54.62 224 VAL A CA 1
ATOM 1837 C C . VAL A 1 224 ? 1.350 10.133 29.268 1.00 54.62 224 VAL A C 1
ATOM 1839 O O . VAL A 1 224 ? 1.766 10.959 28.446 1.00 54.62 224 VAL A O 1
ATOM 1842 N N . PRO A 1 225 ? 0.898 10.493 30.485 1.00 61.47 225 PRO A N 1
ATOM 1843 C CA . PRO A 1 225 ? 0.866 11.893 30.869 1.00 61.47 225 PRO A CA 1
ATOM 1844 C C . PRO A 1 225 ? 2.275 12.459 30.696 1.00 61.47 225 PRO A C 1
ATOM 1846 O O . PRO A 1 225 ? 3.235 11.736 30.954 1.00 61.47 225 PRO A O 1
ATOM 1849 N N . ILE A 1 226 ? 2.413 13.704 30.221 1.00 57.06 226 ILE A N 1
ATOM 1850 C CA . ILE A 1 226 ? 3.723 14.299 29.876 1.00 57.06 226 ILE A CA 1
ATOM 1851 C C . ILE A 1 226 ? 4.756 14.035 30.983 1.00 57.06 226 ILE A C 1
ATOM 1853 O O . ILE A 1 226 ? 5.890 13.695 30.677 1.00 57.06 226 ILE A O 1
ATOM 1857 N N . ILE A 1 227 ? 4.323 14.071 32.252 1.00 52.66 227 ILE A N 1
ATOM 1858 C CA . ILE A 1 227 ? 5.116 13.723 33.441 1.00 52.66 227 ILE A CA 1
ATOM 1859 C C . ILE A 1 227 ? 5.856 12.378 33.323 1.00 52.66 227 ILE A C 1
ATOM 1861 O O . ILE A 1 227 ? 7.017 12.308 33.686 1.00 52.66 227 ILE A O 1
ATOM 1865 N N . GLN A 1 228 ? 5.239 11.320 32.791 1.00 57.66 228 GLN A N 1
ATOM 1866 C CA . GLN A 1 228 ? 5.883 10.020 32.597 1.00 57.66 228 GLN A CA 1
ATOM 1867 C C . GLN A 1 228 ? 6.802 10.022 31.368 1.00 57.66 228 GLN A C 1
ATOM 1869 O O . GLN A 1 228 ? 7.819 9.338 31.378 1.00 57.66 228 GLN A O 1
ATOM 1874 N N . GLN A 1 229 ? 6.457 10.782 30.319 1.00 61.41 229 GLN A N 1
ATOM 1875 C CA . GLN A 1 229 ? 7.287 10.901 29.112 1.00 61.41 229 GLN A CA 1
ATOM 1876 C C . GLN A 1 229 ? 8.612 11.613 29.405 1.00 61.41 229 GLN A C 1
ATOM 1878 O O . GLN A 1 229 ? 9.631 11.285 28.808 1.00 61.41 229 GLN A O 1
ATOM 1883 N N . ILE A 1 230 ? 8.609 12.545 30.361 1.00 63.34 230 ILE A N 1
ATOM 1884 C CA . ILE A 1 230 ? 9.805 13.246 30.841 1.00 63.34 230 ILE A CA 1
ATOM 1885 C C . ILE A 1 230 ? 10.496 12.521 32.007 1.00 63.34 230 ILE A C 1
ATOM 1887 O O . ILE A 1 230 ? 11.174 13.170 32.782 1.00 63.34 230 ILE A O 1
ATOM 1891 N N . GLY A 1 231 ? 10.317 11.204 32.176 1.00 68.06 231 GLY A N 1
ATOM 1892 C CA . GLY A 1 231 ? 11.024 10.418 33.203 1.00 68.06 231 GLY A CA 1
ATOM 1893 C C . GLY A 1 231 ? 10.368 10.377 34.590 1.00 68.06 231 GLY A C 1
ATOM 1894 O O . GLY A 1 231 ? 10.984 9.938 35.557 1.00 68.06 231 GLY A O 1
ATOM 1895 N N . GLY A 1 232 ? 9.101 10.777 34.698 1.00 69.88 232 GLY A N 1
ATOM 1896 C CA . GLY A 1 232 ? 8.316 10.716 35.930 1.00 69.88 232 GLY A CA 1
ATOM 1897 C C . GLY A 1 232 ? 8.388 11.996 36.774 1.00 69.88 232 GLY A C 1
ATOM 1898 O O . GLY A 1 232 ? 9.088 12.951 36.437 1.00 69.88 232 GLY A O 1
ATOM 1899 N N . PRO A 1 233 ? 7.661 12.043 37.906 1.00 61.66 233 PRO A N 1
ATOM 1900 C CA . PRO A 1 233 ? 7.647 13.209 38.794 1.00 61.66 233 PRO A CA 1
ATOM 1901 C C . PRO A 1 233 ? 9.008 13.508 39.443 1.00 61.66 233 PRO A C 1
ATOM 1903 O O . PRO A 1 233 ? 9.196 14.600 39.975 1.00 61.66 233 PRO A O 1
ATOM 1906 N N . GLU A 1 234 ? 9.959 12.573 39.396 1.00 64.94 234 GLU A N 1
ATOM 1907 C CA . GLU A 1 234 ? 11.297 12.746 39.970 1.00 64.94 234 GLU A CA 1
ATOM 1908 C C . GLU A 1 234 ? 12.150 13.754 39.191 1.00 64.94 234 GLU A C 1
ATOM 1910 O O . GLU A 1 234 ? 12.856 14.537 39.821 1.00 64.94 234 GLU A O 1
ATOM 1915 N N . ILE A 1 235 ? 11.999 13.853 37.861 1.00 63.59 235 ILE A N 1
ATOM 1916 C CA . ILE A 1 235 ? 12.683 14.894 37.071 1.00 63.59 235 ILE A CA 1
ATOM 1917 C C . ILE A 1 235 ? 12.249 16.299 37.501 1.00 63.59 235 ILE A C 1
ATOM 1919 O O . ILE A 1 235 ? 13.064 17.220 37.528 1.00 63.59 235 ILE A O 1
ATOM 1923 N N . LEU A 1 236 ? 10.985 16.474 37.913 1.00 58.56 236 LEU A N 1
ATOM 1924 C CA . LEU A 1 236 ? 10.556 17.741 38.502 1.00 58.56 236 LEU A CA 1
ATOM 1925 C C . LEU A 1 236 ? 11.257 17.983 39.843 1.00 58.56 236 LEU A C 1
ATOM 1927 O O . LEU A 1 236 ? 11.716 19.094 40.085 1.00 58.56 236 LEU A O 1
ATOM 1931 N N . LYS A 1 237 ? 11.390 16.969 40.708 1.00 57.38 237 LYS A N 1
ATOM 1932 C CA . LYS A 1 237 ? 12.116 17.137 41.977 1.00 57.38 237 LYS A CA 1
ATOM 1933 C C . LYS A 1 237 ? 13.582 17.487 41.754 1.00 57.38 237 LYS A C 1
ATOM 1935 O O . LYS A 1 237 ? 14.080 18.335 42.476 1.00 57.38 237 LYS A O 1
ATOM 1940 N N . GLU A 1 238 ? 14.245 16.906 40.761 1.00 57.84 238 GLU A N 1
ATOM 1941 C CA . GLU A 1 238 ? 15.635 17.222 40.423 1.00 57.84 238 GLU A CA 1
ATOM 1942 C C . GLU A 1 238 ? 15.774 18.665 39.907 1.00 57.84 238 GLU A C 1
ATOM 1944 O O . GLU A 1 238 ? 16.581 19.426 40.447 1.00 57.84 238 GLU A O 1
ATOM 1949 N N . LEU A 1 239 ? 14.889 19.093 38.992 1.00 54.03 239 LEU A N 1
ATOM 1950 C CA . LEU A 1 239 ? 14.787 20.480 38.506 1.00 54.03 239 LEU A CA 1
ATOM 1951 C C . LEU A 1 239 ? 14.548 21.497 39.637 1.00 54.03 239 LEU A C 1
ATOM 1953 O O . LEU A 1 239 ? 15.072 22.608 39.581 1.00 54.03 239 LEU A O 1
ATOM 1957 N N . TYR A 1 240 ? 13.780 21.128 40.668 1.00 52.75 240 TYR A N 1
ATOM 1958 C CA . TYR A 1 240 ? 13.485 21.987 41.823 1.00 52.75 240 TYR A CA 1
ATOM 1959 C C . TYR A 1 240 ? 14.426 21.780 43.026 1.00 52.75 240 TYR A C 1
ATOM 1961 O O . TYR A 1 240 ? 14.399 22.583 43.953 1.00 52.75 240 TYR A O 1
ATOM 1969 N N . SER A 1 241 ? 15.266 20.741 43.051 1.00 54.50 241 SER A N 1
ATOM 1970 C CA . SER A 1 241 ? 16.145 20.445 44.199 1.00 54.50 241 SER A CA 1
ATOM 1971 C C . SER A 1 241 ? 17.381 21.340 44.270 1.00 54.50 241 SER A C 1
ATOM 1973 O O . SER A 1 241 ? 17.933 21.534 45.351 1.00 54.50 241 SER A O 1
ATOM 1975 N N . GLY A 1 242 ? 17.797 21.910 43.134 1.00 51.94 242 GLY A N 1
ATOM 1976 C CA . GLY A 1 242 ? 18.958 22.800 43.043 1.00 51.94 242 GLY A CA 1
ATOM 1977 C C . GLY A 1 242 ? 18.634 24.280 43.246 1.00 51.94 242 GLY A C 1
ATOM 1978 O O . GLY A 1 242 ? 19.545 25.098 43.330 1.00 51.94 242 GLY A O 1
ATOM 1979 N N . VAL A 1 243 ? 17.351 24.640 43.312 1.00 51.75 243 VAL A N 1
ATOM 1980 C CA . VAL A 1 243 ? 16.908 26.030 43.375 1.00 51.75 243 VAL A CA 1
ATOM 1981 C C . VAL A 1 243 ? 15.829 26.149 44.437 1.00 51.75 243 VAL A C 1
ATOM 1983 O O . VAL A 1 243 ? 14.712 25.661 44.260 1.00 51.75 243 VAL A O 1
ATOM 1986 N N . LYS A 1 244 ? 16.117 26.861 45.530 1.00 55.28 244 LYS A N 1
ATOM 1987 C CA . LYS A 1 244 ? 15.047 27.306 46.424 1.00 55.28 244 LYS A CA 1
ATOM 1988 C C . LYS A 1 244 ? 14.135 28.219 45.612 1.00 55.28 244 LYS A C 1
ATOM 1990 O O . LYS A 1 244 ? 14.573 29.274 45.159 1.00 55.28 244 LYS A O 1
ATOM 1995 N N . LEU A 1 245 ? 12.873 27.830 45.416 1.00 51.09 245 LEU A N 1
ATOM 1996 C CA . LEU A 1 245 ? 11.872 28.682 44.756 1.00 51.09 245 LEU A CA 1
ATOM 1997 C C . LEU A 1 245 ? 11.838 30.085 45.385 1.00 51.09 245 LEU A C 1
ATOM 1999 O O . LEU A 1 245 ? 11.641 31.068 44.676 1.00 51.09 245 LEU A O 1
ATOM 2003 N N . GLU A 1 246 ? 12.120 30.182 46.688 1.00 49.94 246 GLU A N 1
ATOM 2004 C CA . GLU A 1 246 ? 12.275 31.456 47.388 1.00 49.94 246 GLU A CA 1
ATOM 2005 C C . GLU A 1 246 ? 13.420 32.324 46.832 1.00 49.94 246 GLU A C 1
ATOM 2007 O O . GLU A 1 246 ? 13.246 33.531 46.740 1.00 49.94 246 GLU A O 1
ATOM 2012 N N . GLU A 1 247 ? 14.565 31.754 46.432 1.00 54.47 247 GLU A N 1
ATOM 2013 C CA . GLU A 1 247 ? 15.709 32.487 45.856 1.00 54.47 247 GLU A CA 1
ATOM 2014 C C . GLU A 1 247 ? 15.477 32.903 44.401 1.00 54.47 247 GLU A C 1
ATOM 2016 O O . GLU A 1 247 ? 15.842 34.019 44.027 1.00 54.47 247 GLU A O 1
ATOM 2021 N N . LEU A 1 248 ? 14.835 32.051 43.590 1.00 52.94 248 LEU A N 1
ATOM 2022 C CA . LEU A 1 248 ? 14.509 32.396 42.202 1.00 52.94 248 LEU A CA 1
ATOM 2023 C C . LEU A 1 248 ? 13.473 33.531 42.156 1.00 52.94 248 LEU A C 1
ATOM 2025 O O . LEU A 1 248 ? 13.608 34.466 41.369 1.00 52.94 248 LEU A O 1
ATOM 2029 N N . HIS A 1 249 ? 12.481 33.492 43.054 1.00 55.00 249 HIS A N 1
ATOM 2030 C CA . HIS A 1 249 ? 11.460 34.532 43.172 1.00 55.00 249 HIS A CA 1
ATOM 2031 C C . HIS A 1 249 ? 11.947 35.797 43.895 1.00 55.00 249 HIS A C 1
ATOM 2033 O O . HIS A 1 249 ? 11.427 36.868 43.621 1.00 55.00 249 HIS A O 1
ATOM 2039 N N . LYS A 1 250 ? 12.980 35.735 44.749 1.00 56.62 250 LYS A N 1
ATOM 2040 C CA . LYS A 1 250 ? 13.529 36.924 45.440 1.00 56.62 250 LYS A CA 1
ATOM 2041 C C . LYS A 1 250 ? 14.031 38.006 44.480 1.00 56.62 250 LYS A C 1
ATOM 2043 O O . LYS A 1 250 ? 13.976 39.191 44.798 1.00 56.62 250 LYS A O 1
ATOM 2048 N N . ASN A 1 251 ? 14.525 37.590 43.314 1.00 54.12 251 ASN A N 1
ATOM 2049 C CA . ASN A 1 251 ? 15.024 38.483 42.266 1.00 54.12 251 ASN A CA 1
ATOM 2050 C C . ASN A 1 251 ? 13.944 38.864 41.240 1.00 54.12 251 ASN A C 1
ATOM 2052 O O . ASN A 1 251 ? 14.132 39.799 40.462 1.00 54.12 251 ASN A O 1
ATOM 2056 N N . LEU A 1 252 ? 12.814 38.157 41.239 1.00 55.66 252 LEU A N 1
ATOM 2057 C CA . LEU A 1 252 ? 11.671 38.413 40.376 1.00 55.66 252 LEU A CA 1
ATOM 2058 C C . LEU A 1 252 ? 10.644 39.216 41.180 1.00 55.66 252 LEU A C 1
ATOM 2060 O O . LEU A 1 252 ? 9.860 38.657 41.938 1.00 55.66 252 LEU A O 1
ATOM 2064 N N . LYS A 1 253 ? 10.638 40.541 41.013 1.00 62.38 253 LYS A N 1
ATOM 2065 C CA . LYS A 1 253 ? 9.592 41.417 41.568 1.00 62.38 253 LYS A CA 1
ATOM 2066 C C . LYS A 1 253 ? 8.264 41.166 40.844 1.00 62.38 253 LYS A C 1
ATOM 2068 O O . LYS A 1 253 ? 7.898 41.921 39.952 1.00 62.38 253 LYS A O 1
ATOM 2073 N N . ILE A 1 254 ? 7.594 40.065 41.172 1.00 66.38 254 ILE A N 1
ATOM 2074 C CA . ILE A 1 254 ? 6.306 39.677 40.593 1.00 66.38 254 ILE A CA 1
ATOM 2075 C C . ILE A 1 254 ? 5.212 40.252 41.480 1.00 66.38 254 ILE A C 1
ATOM 2077 O O . ILE A 1 254 ? 5.106 39.895 42.654 1.00 66.38 254 ILE A O 1
ATOM 2081 N N . THR A 1 255 ? 4.378 41.116 40.914 1.00 70.62 255 THR A N 1
ATOM 2082 C CA . THR A 1 255 ? 3.168 41.585 41.589 1.00 70.62 255 THR A CA 1
ATOM 2083 C C . THR A 1 255 ? 2.032 40.557 41.440 1.00 70.62 255 THR A C 1
ATOM 2085 O O . THR A 1 255 ? 2.061 39.705 40.542 1.00 70.62 255 THR A O 1
ATOM 2088 N N . PRO A 1 256 ? 0.985 40.607 42.285 1.00 71.00 256 PRO A N 1
ATOM 2089 C CA . PRO A 1 256 ? -0.218 39.792 42.091 1.00 71.00 256 PRO A CA 1
ATOM 2090 C C . PRO A 1 256 ? -0.862 39.957 40.702 1.00 71.00 256 PRO A C 1
ATOM 2092 O O . PRO A 1 256 ? -1.436 38.999 40.168 1.00 71.00 256 PRO A O 1
ATOM 2095 N N . ASP A 1 257 ? -0.734 41.142 40.102 1.00 73.38 257 ASP A N 1
ATOM 2096 C CA . ASP A 1 257 ? -1.245 41.443 38.765 1.00 73.38 257 ASP A CA 1
ATOM 2097 C C . ASP A 1 257 ? -0.410 40.758 37.676 1.00 73.38 257 ASP A C 1
ATOM 2099 O O . ASP A 1 257 ? -0.980 40.117 36.791 1.00 73.38 257 ASP A O 1
ATOM 2103 N N . ASP A 1 258 ? 0.923 40.773 37.789 1.00 74.44 258 ASP A N 1
ATOM 2104 C CA . ASP A 1 258 ? 1.823 40.075 36.856 1.00 74.44 258 ASP A CA 1
ATOM 2105 C C . ASP A 1 258 ? 1.558 38.564 36.838 1.00 74.44 258 ASP A C 1
ATOM 2107 O O . ASP A 1 258 ? 1.500 37.932 35.779 1.00 74.44 258 ASP A O 1
ATOM 2111 N N . TYR A 1 259 ? 1.334 37.974 38.015 1.00 73.88 259 TYR A N 1
ATOM 2112 C CA . TYR A 1 259 ? 0.986 36.559 38.133 1.00 73.88 259 TYR A CA 1
ATOM 2113 C C . TYR A 1 259 ? -0.374 36.248 37.496 1.00 73.88 259 TYR A C 1
ATOM 2115 O O . TYR A 1 259 ? -0.541 35.237 36.804 1.00 73.88 259 TYR A O 1
ATOM 2123 N N . THR A 1 260 ? -1.350 37.134 37.698 1.00 74.88 260 THR A N 1
ATOM 2124 C CA . THR A 1 260 ? -2.682 37.012 37.099 1.00 74.88 260 THR A CA 1
ATOM 2125 C C . THR A 1 260 ? -2.600 37.083 35.574 1.00 74.88 260 THR A C 1
ATOM 2127 O O . THR A 1 260 ? -3.248 36.294 34.881 1.00 74.88 260 THR A O 1
ATOM 2130 N N . GLU A 1 261 ? -1.770 37.975 35.037 1.00 75.19 261 GLU A N 1
ATOM 2131 C CA . GLU A 1 261 ? -1.584 38.130 33.596 1.00 75.19 261 GLU A CA 1
ATOM 2132 C C . GLU A 1 261 ? -0.840 36.940 32.978 1.00 75.19 261 GLU A C 1
ATOM 2134 O O . GLU A 1 261 ? -1.274 36.403 31.955 1.00 75.19 261 GLU A O 1
ATOM 2139 N N . PHE A 1 262 ? 0.194 36.427 33.652 1.00 77.50 262 PHE A N 1
ATOM 2140 C CA . PHE A 1 262 ? 0.855 35.178 33.272 1.00 77.50 262 PHE A CA 1
ATOM 2141 C C . PHE A 1 262 ? -0.140 34.012 33.173 1.00 77.50 262 PHE A C 1
ATOM 2143 O O . PHE A 1 262 ? -0.163 33.299 32.166 1.00 77.50 262 PHE A O 1
ATOM 2150 N N . CYS A 1 263 ? -1.018 33.848 34.168 1.00 76.88 263 CYS A N 1
ATOM 2151 C CA . CYS A 1 263 ? -2.043 32.802 34.154 1.00 76.88 263 CYS A CA 1
ATOM 2152 C C . CYS A 1 263 ? -2.987 32.937 32.949 1.00 76.88 263 CYS A C 1
ATOM 2154 O O . CYS A 1 263 ? -3.313 31.938 32.302 1.00 76.88 263 CYS A O 1
ATOM 2156 N N . LYS A 1 264 ? -3.402 34.163 32.598 1.00 77.31 264 LYS A N 1
ATOM 2157 C CA . LYS A 1 264 ? -4.241 34.409 31.412 1.00 77.31 264 LYS A CA 1
ATOM 2158 C C . LYS A 1 264 ? -3.517 34.046 30.116 1.00 77.31 264 LYS A C 1
ATOM 2160 O O . LYS A 1 264 ? -4.115 33.389 29.258 1.00 77.31 264 LYS A O 1
ATOM 2165 N N . ILE A 1 265 ? -2.252 34.449 29.972 1.00 73.50 265 ILE A N 1
ATOM 2166 C CA . ILE A 1 265 ? -1.429 34.139 28.794 1.00 73.50 265 ILE A CA 1
ATOM 2167 C C . ILE A 1 265 ? -1.259 32.627 28.662 1.00 73.50 265 ILE A C 1
ATOM 2169 O O . ILE A 1 265 ? -1.506 32.076 27.590 1.00 73.50 265 ILE A O 1
ATOM 2173 N N . LEU A 1 266 ? -0.926 31.941 29.754 1.00 73.62 266 LEU A N 1
ATOM 2174 C CA . LEU A 1 266 ? -0.756 30.494 29.761 1.00 73.62 266 LEU A CA 1
ATOM 2175 C C . LEU A 1 266 ? -2.047 29.772 29.352 1.00 73.62 266 LEU A C 1
ATOM 2177 O O . LEU A 1 266 ? -2.018 28.916 28.470 1.00 73.62 266 LEU A O 1
ATOM 2181 N N . ILE A 1 267 ? -3.199 30.168 29.904 1.00 74.81 267 ILE A N 1
ATOM 2182 C CA . ILE A 1 267 ? -4.505 29.621 29.503 1.00 74.81 267 ILE A CA 1
ATOM 2183 C C . ILE A 1 267 ? -4.766 29.859 28.009 1.00 74.81 267 ILE A C 1
ATOM 2185 O O . ILE A 1 267 ? -5.281 28.972 27.324 1.00 74.81 267 ILE A O 1
ATOM 2189 N N . LYS A 1 268 ? -4.422 31.042 27.484 1.00 71.88 268 LYS A N 1
ATOM 2190 C CA . LYS A 1 268 ? -4.580 31.376 26.062 1.00 71.88 268 LYS A CA 1
ATOM 2191 C C . LYS A 1 268 ? -3.708 30.484 25.173 1.00 71.88 268 LYS A C 1
ATOM 2193 O O . LYS A 1 268 ? -4.225 29.938 24.201 1.00 71.88 268 LYS A O 1
ATOM 2198 N N . VAL A 1 269 ? -2.439 30.285 25.529 1.00 70.44 269 VAL A N 1
ATOM 2199 C CA . VAL A 1 269 ? -1.508 29.398 24.809 1.00 70.44 269 VAL A CA 1
ATOM 2200 C C . VAL A 1 269 ? -2.006 27.952 24.835 1.00 70.44 269 VAL A C 1
ATOM 2202 O O . VAL A 1 269 ? -2.096 27.306 23.796 1.00 70.44 269 VAL A O 1
ATOM 2205 N N . MET A 1 270 ? -2.434 27.454 25.995 1.00 68.88 270 MET A N 1
ATOM 2206 C CA . MET A 1 270 ? -2.958 26.090 26.118 1.00 68.88 270 MET A CA 1
ATOM 2207 C C . MET A 1 270 ? -4.210 25.860 25.261 1.00 68.88 270 MET A C 1
ATOM 2209 O O . MET A 1 270 ? -4.361 24.795 24.662 1.00 68.88 270 MET A O 1
ATOM 2213 N N . LYS A 1 271 ? -5.091 26.864 25.151 1.00 74.25 271 LYS A N 1
ATOM 2214 C CA . LYS A 1 271 ? -6.240 26.815 24.233 1.00 74.25 271 LYS A CA 1
ATOM 2215 C C . LYS A 1 271 ? -5.804 26.781 22.767 1.00 74.25 271 LYS A C 1
ATOM 2217 O O . LYS A 1 271 ? -6.375 26.013 22.003 1.00 74.25 271 LYS A O 1
ATOM 2222 N N . GLN A 1 272 ? -4.799 27.570 22.379 1.00 69.44 272 GLN A N 1
ATOM 2223 C CA . GLN A 1 272 ? -4.247 27.557 21.014 1.00 69.44 272 GLN A CA 1
ATOM 2224 C C . GLN A 1 272 ? -3.608 26.209 20.655 1.00 69.44 272 GLN A C 1
ATOM 2226 O O . GLN A 1 272 ? -3.657 25.794 19.503 1.00 69.44 272 GLN A O 1
ATOM 2231 N N . MET A 1 273 ? -3.063 25.503 21.645 1.00 65.31 273 MET A N 1
ATOM 2232 C CA . MET A 1 273 ? -2.514 24.154 21.491 1.00 65.31 273 MET A CA 1
ATOM 2233 C C . MET A 1 273 ? -3.570 23.036 21.612 1.00 65.31 273 MET A C 1
ATOM 2235 O O . MET A 1 273 ? -3.207 21.872 21.757 1.00 65.31 273 MET A O 1
ATOM 2239 N N . ASN A 1 274 ? -4.870 23.357 21.563 1.00 74.25 274 ASN A N 1
ATOM 2240 C CA . ASN A 1 274 ? -5.988 22.403 21.635 1.00 74.25 274 ASN A CA 1
ATOM 2241 C C . ASN A 1 274 ? -6.043 21.535 22.912 1.00 74.25 274 ASN A C 1
ATOM 2243 O O . ASN A 1 274 ? -6.581 20.427 22.893 1.00 74.25 274 ASN A O 1
ATOM 2247 N N . PHE A 1 275 ? -5.540 22.025 24.051 1.00 63.97 275 PHE A N 1
ATOM 2248 C CA . PHE A 1 275 ? -5.719 21.326 25.328 1.00 63.97 275 PHE A CA 1
ATOM 2249 C C . PHE A 1 275 ? -7.197 21.326 25.746 1.00 63.97 275 PHE A C 1
ATOM 2251 O O . PHE A 1 275 ? -7.901 22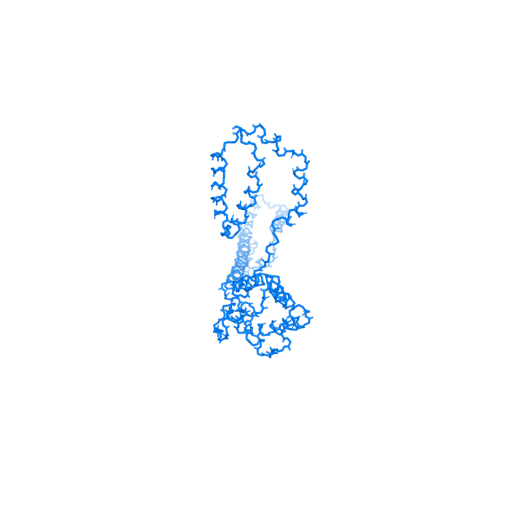.331 25.620 1.00 63.97 275 PHE A O 1
ATOM 2258 N N . THR A 1 276 ? -7.674 20.210 26.309 1.00 74.62 276 THR A N 1
ATOM 2259 C CA . THR A 1 276 ? -9.065 20.117 26.779 1.00 74.62 276 THR A CA 1
ATOM 2260 C C . THR A 1 276 ? -9.321 21.032 27.980 1.00 74.62 276 THR A C 1
ATOM 2262 O O . THR A 1 276 ? -8.429 21.301 28.791 1.00 74.62 276 THR A O 1
ATOM 2265 N N . THR A 1 277 ? -10.574 21.455 28.169 1.00 73.25 277 THR A N 1
ATOM 2266 C CA . THR A 1 277 ? -10.984 22.263 29.332 1.00 73.25 277 THR A CA 1
ATOM 2267 C C . THR A 1 277 ? -10.689 21.566 30.666 1.00 73.25 277 THR A C 1
ATOM 2269 O O . THR A 1 277 ? -10.363 22.232 31.648 1.00 73.25 277 THR A O 1
ATOM 2272 N N . ALA A 1 278 ? -10.767 20.231 30.711 1.00 59.81 278 ALA A N 1
ATOM 2273 C CA . ALA A 1 278 ? -10.426 19.451 31.897 1.00 59.81 278 ALA A CA 1
ATOM 2274 C C . ALA A 1 278 ? -8.923 19.530 32.213 1.00 59.81 278 ALA A C 1
ATOM 2276 O O . ALA A 1 278 ? -8.552 19.763 33.364 1.00 59.81 278 ALA A O 1
ATOM 2277 N N . THR A 1 279 ? -8.070 19.426 31.190 1.00 59.91 279 THR A N 1
ATOM 2278 C CA . THR A 1 279 ? -6.611 19.534 31.327 1.00 59.91 279 THR A CA 1
ATOM 2279 C C . THR A 1 279 ? -6.184 20.939 31.760 1.00 59.91 279 THR A C 1
ATOM 2281 O O . THR A 1 279 ? -5.388 21.074 32.687 1.00 59.91 279 THR A O 1
ATOM 2284 N N . ILE A 1 280 ? -6.769 21.989 31.166 1.00 71.69 280 ILE A N 1
ATOM 2285 C CA . ILE A 1 280 ? -6.511 23.390 31.549 1.00 71.69 280 ILE A CA 1
ATOM 2286 C C . ILE A 1 280 ? -6.872 23.628 33.022 1.00 71.69 280 ILE A C 1
ATOM 2288 O O . ILE A 1 280 ? -6.089 24.214 33.767 1.00 71.69 280 ILE A O 1
ATOM 2292 N N . ARG A 1 281 ? -8.028 23.122 33.475 1.00 69.62 281 ARG A N 1
ATOM 2293 C CA . ARG A 1 281 ? -8.456 23.233 34.879 1.00 69.62 281 ARG A CA 1
ATOM 2294 C C . ARG A 1 281 ? -7.521 22.483 35.834 1.00 69.62 281 ARG A C 1
ATOM 2296 O O . ARG A 1 281 ? -7.261 22.971 36.929 1.00 69.62 281 ARG A O 1
ATOM 2303 N N . GLY A 1 282 ? -7.033 21.308 35.436 1.00 68.12 282 GLY A N 1
ATOM 2304 C CA . GLY A 1 282 ? -6.078 20.526 36.225 1.00 68.12 282 GLY A CA 1
ATOM 2305 C C . GLY A 1 282 ? -4.754 21.262 36.432 1.00 68.12 282 GLY A C 1
ATOM 2306 O O . GLY A 1 282 ? -4.276 21.357 37.557 1.00 68.12 282 GLY A O 1
ATOM 2307 N N . ILE A 1 283 ? -4.215 21.853 35.364 1.00 70.19 283 ILE A N 1
ATOM 2308 C CA . ILE A 1 283 ? -2.979 22.645 35.418 1.00 70.19 283 ILE A CA 1
ATOM 2309 C C . ILE A 1 283 ? -3.172 23.921 36.248 1.00 70.19 283 ILE A C 1
ATOM 2311 O O . ILE A 1 283 ? -2.312 24.237 37.064 1.00 70.19 283 ILE A O 1
ATOM 2315 N N . GLY A 1 284 ? -4.326 24.591 36.139 1.00 72.88 284 GLY A N 1
ATOM 2316 C CA . GLY A 1 284 ? -4.662 25.744 36.985 1.00 72.88 284 GLY A CA 1
ATOM 2317 C C . GLY A 1 284 ? -4.582 25.435 38.484 1.00 72.88 284 GLY A C 1
ATOM 2318 O O . GLY A 1 284 ? -3.937 26.169 39.223 1.00 72.88 284 GLY A O 1
ATOM 2319 N N . LYS A 1 285 ? -5.119 24.286 38.924 1.00 70.56 285 LYS A N 1
ATOM 2320 C CA . LYS A 1 285 ? -5.019 23.857 40.331 1.00 70.56 285 LYS A CA 1
ATOM 2321 C C . LYS A 1 285 ? -3.575 23.649 40.792 1.00 70.56 285 LYS A C 1
ATOM 2323 O O . LYS A 1 285 ? -3.269 23.945 41.938 1.00 70.56 285 LYS A O 1
ATOM 2328 N N . ILE A 1 286 ? -2.701 23.131 39.926 1.00 68.69 286 ILE A N 1
ATOM 2329 C CA . ILE A 1 286 ? -1.275 22.941 40.240 1.00 68.69 286 ILE A CA 1
ATOM 2330 C C . ILE A 1 286 ? -0.594 24.304 40.384 1.00 68.69 286 ILE A C 1
ATOM 2332 O O . ILE A 1 286 ? 0.129 24.532 41.350 1.00 68.69 286 ILE A O 1
ATOM 2336 N N . ILE A 1 287 ? -0.872 25.227 39.466 1.00 70.06 287 ILE A N 1
ATOM 2337 C CA . ILE A 1 287 ? -0.340 26.592 39.496 1.00 70.06 287 ILE A CA 1
ATOM 2338 C C . ILE A 1 287 ? -0.774 27.318 40.776 1.00 70.06 287 ILE A C 1
ATOM 2340 O O . ILE A 1 287 ? 0.070 27.918 41.440 1.00 70.06 287 ILE A O 1
ATOM 2344 N N . ASP A 1 288 ? -2.030 27.163 41.202 1.00 68.75 288 ASP A N 1
ATOM 2345 C CA . ASP A 1 288 ? -2.533 27.731 42.459 1.00 68.75 288 ASP A CA 1
ATOM 2346 C C . ASP A 1 288 ? -1.768 27.226 43.696 1.00 68.75 288 ASP A C 1
ATOM 2348 O O . ASP A 1 288 ? -1.596 27.978 44.655 1.00 68.75 288 ASP A O 1
ATOM 2352 N N . THR A 1 289 ? -1.237 25.994 43.688 1.00 65.44 289 THR A N 1
ATOM 2353 C CA . THR A 1 289 ? -0.395 25.497 44.799 1.00 65.44 289 THR A CA 1
ATOM 2354 C C . THR A 1 289 ? 0.972 26.176 44.882 1.00 65.44 289 THR A C 1
ATOM 2356 O O . THR A 1 289 ? 1.623 26.131 45.927 1.00 65.44 289 THR A O 1
ATOM 2359 N N . LEU A 1 290 ? 1.408 26.823 43.798 1.00 63.59 290 LEU A N 1
ATOM 2360 C CA . LEU A 1 290 ? 2.649 27.592 43.749 1.00 63.59 290 LEU A CA 1
ATOM 2361 C C . LEU A 1 290 ? 2.444 29.029 44.243 1.00 63.59 290 LEU A C 1
ATOM 2363 O O . LEU A 1 290 ? 3.397 29.639 44.720 1.00 63.59 290 LEU A O 1
ATOM 2367 N N . LYS A 1 291 ? 1.206 29.544 44.211 1.00 66.19 291 LYS A N 1
ATOM 2368 C CA . LYS A 1 291 ? 0.847 30.911 44.625 1.00 66.19 291 LYS A CA 1
ATOM 2369 C C . LYS A 1 291 ? 1.347 31.309 46.028 1.00 66.19 291 LYS A C 1
ATOM 2371 O O . LYS A 1 291 ? 1.886 32.403 46.145 1.00 66.19 291 LYS A O 1
ATOM 2376 N N . PRO A 1 292 ? 1.258 30.469 47.082 1.00 58.91 292 PRO A N 1
ATOM 2377 C CA . PRO A 1 292 ? 1.752 30.814 48.423 1.00 58.91 292 PRO A CA 1
ATOM 2378 C C . PRO A 1 292 ? 3.284 30.813 48.542 1.00 58.91 292 PRO A C 1
ATOM 2380 O O . PRO A 1 292 ? 3.817 31.290 49.537 1.00 58.91 292 PRO A O 1
ATOM 2383 N N . LYS A 1 293 ? 3.989 30.227 47.563 1.00 60.31 293 LYS A N 1
ATOM 2384 C CA . LYS A 1 293 ? 5.457 30.095 47.526 1.00 60.31 293 LYS A CA 1
ATOM 2385 C C . LYS A 1 293 ? 6.120 31.150 46.633 1.00 60.31 293 LYS A C 1
ATOM 2387 O O . LYS A 1 293 ? 7.343 31.183 46.503 1.00 60.31 293 LYS A O 1
ATOM 2392 N N . ILE A 1 294 ? 5.316 31.991 45.989 1.00 62.41 294 ILE A N 1
ATOM 2393 C CA . ILE A 1 294 ? 5.779 33.176 45.278 1.00 62.41 294 ILE A CA 1
ATOM 2394 C C . ILE A 1 294 ? 5.847 34.289 46.317 1.00 62.41 294 ILE A C 1
ATOM 2396 O O . ILE A 1 294 ? 4.828 34.681 46.883 1.00 62.41 294 ILE A O 1
ATOM 2400 N N . ALA A 1 295 ? 7.057 34.762 46.610 1.00 57.25 295 ALA A N 1
ATOM 2401 C CA . ALA A 1 295 ? 7.226 35.968 47.400 1.00 57.25 295 ALA A CA 1
ATOM 2402 C C . ALA A 1 295 ? 6.738 37.144 46.545 1.00 57.25 295 ALA A C 1
ATOM 2404 O O . ALA A 1 295 ? 7.409 37.533 45.593 1.00 57.25 295 ALA A O 1
ATOM 2405 N N . PHE A 1 296 ? 5.548 37.664 46.842 1.00 59.50 296 PHE A N 1
ATOM 2406 C CA . PHE A 1 296 ? 5.107 38.933 46.275 1.00 59.50 296 PHE A CA 1
ATOM 2407 C C . PHE A 1 296 ? 5.947 40.029 46.936 1.00 59.50 296 PHE A C 1
ATOM 2409 O O . PHE A 1 296 ? 5.902 40.185 48.159 1.00 59.50 296 PHE A O 1
ATOM 2416 N N . GLY A 1 297 ? 6.795 40.673 46.134 1.00 51.84 297 GLY A N 1
ATOM 2417 C CA . GLY A 1 297 ? 7.676 41.763 46.560 1.00 51.84 297 GLY A CA 1
ATOM 2418 C C . GLY A 1 297 ? 6.981 43.112 46.595 1.00 51.84 297 GLY A C 1
ATOM 2419 O O . GLY A 1 297 ? 5.954 43.268 45.897 1.00 51.84 297 GLY A O 1
#

pLDDT: mean 79.81, std 14.93, range [49.94, 98.0]

Radius of gyration: 44.45 Å; chains: 1; bounding box: 78×59×126 Å